Protein AF-A0A519L045-F1 (afdb_monomer)

Structure (mmCIF, N/CA/C/O backbone):
data_AF-A0A519L045-F1
#
_entry.id   AF-A0A519L045-F1
#
loop_
_atom_site.group_PDB
_atom_site.id
_atom_site.type_symbol
_atom_site.label_atom_id
_atom_site.label_alt_id
_atom_site.label_comp_id
_atom_site.label_asym_id
_atom_site.label_entity_id
_atom_site.label_seq_id
_atom_site.pdbx_PDB_ins_code
_atom_site.Cartn_x
_atom_site.Cartn_y
_atom_site.Cartn_z
_atom_site.occupancy
_atom_site.B_iso_or_equiv
_atom_site.auth_seq_id
_atom_site.auth_comp_id
_atom_site.auth_asym_id
_atom_site.auth_atom_id
_atom_site.pdbx_PDB_model_num
ATOM 1 N N . MET A 1 1 ? 65.819 24.916 -6.848 1.00 40.38 1 MET A N 1
ATOM 2 C CA . MET A 1 1 ? 65.047 25.958 -7.561 1.00 40.38 1 MET A CA 1
ATOM 3 C C . MET A 1 1 ? 64.342 25.272 -8.726 1.00 40.38 1 MET A C 1
ATOM 5 O O . MET A 1 1 ? 65.009 24.920 -9.686 1.00 40.38 1 MET A O 1
ATOM 9 N N . SER A 1 2 ? 63.050 24.952 -8.592 1.00 41.81 2 SER A N 1
ATOM 10 C CA . SER A 1 2 ? 62.297 24.192 -9.608 1.00 41.81 2 SER A CA 1
ATOM 11 C C . SER A 1 2 ? 61.650 25.123 -10.646 1.00 41.81 2 SER A C 1
ATOM 13 O O . SER A 1 2 ? 61.031 26.112 -10.249 1.00 41.81 2 SER A O 1
ATOM 15 N N . PRO A 1 3 ? 61.717 24.812 -11.955 1.00 51.72 3 PRO A N 1
ATOM 16 C CA . PRO A 1 3 ? 61.264 25.676 -13.051 1.00 51.72 3 PRO A CA 1
ATOM 17 C C . PRO A 1 3 ? 59.748 25.573 -13.321 1.00 51.72 3 PRO A C 1
ATOM 19 O O . PRO A 1 3 ? 59.306 25.579 -14.464 1.00 51.72 3 PRO A O 1
ATOM 22 N N . ALA A 1 4 ? 58.920 25.449 -12.280 1.00 53.47 4 ALA A N 1
ATOM 23 C CA . ALA A 1 4 ? 57.480 25.199 -12.439 1.00 53.47 4 ALA A CA 1
ATOM 24 C C . ALA A 1 4 ? 56.619 26.478 -12.525 1.00 53.47 4 ALA A C 1
ATOM 26 O O . ALA A 1 4 ? 55.415 26.396 -12.762 1.00 53.47 4 ALA A O 1
ATOM 27 N N . ALA A 1 5 ? 57.203 27.666 -12.335 1.00 56.44 5 ALA A N 1
ATOM 28 C CA . ALA A 1 5 ? 56.437 28.908 -12.193 1.00 56.44 5 ALA A CA 1
ATOM 29 C C . ALA A 1 5 ? 56.158 29.657 -13.514 1.00 56.44 5 ALA A C 1
ATOM 31 O O . ALA A 1 5 ? 55.265 30.498 -13.550 1.00 56.44 5 ALA A O 1
ATOM 32 N N . ALA A 1 6 ? 56.872 29.356 -14.606 1.00 55.59 6 ALA A N 1
ATOM 33 C CA . ALA A 1 6 ? 56.842 30.185 -15.819 1.00 55.59 6 ALA A CA 1
ATOM 34 C C . ALA A 1 6 ? 55.827 29.752 -16.900 1.00 55.59 6 ALA A C 1
ATOM 36 O O . ALA A 1 6 ? 55.566 30.522 -17.818 1.00 55.59 6 ALA A O 1
ATOM 37 N N . LEU A 1 7 ? 55.226 28.556 -16.815 1.00 56.84 7 LEU A N 1
ATOM 38 C CA . LEU A 1 7 ? 54.351 28.037 -17.886 1.00 56.84 7 LEU A CA 1
ATOM 39 C C . LEU A 1 7 ? 52.869 28.444 -17.782 1.00 56.84 7 LEU A C 1
ATOM 41 O O . LEU A 1 7 ? 52.116 28.272 -18.737 1.00 56.84 7 LEU A O 1
ATOM 45 N N . ARG A 1 8 ? 52.424 28.988 -16.644 1.00 55.41 8 ARG A N 1
ATOM 46 C CA . ARG A 1 8 ? 51.002 29.300 -16.404 1.00 55.41 8 ARG A CA 1
ATOM 47 C C . ARG A 1 8 ? 50.417 30.475 -17.216 1.00 55.41 8 ARG A C 1
ATOM 49 O O . ARG A 1 8 ? 49.262 30.347 -17.615 1.00 55.41 8 ARG A O 1
ATOM 56 N N . PRO A 1 9 ? 51.131 31.580 -17.516 1.00 57.59 9 PRO A N 1
ATOM 57 C CA . PRO A 1 9 ? 50.527 32.686 -18.265 1.00 57.59 9 PRO A CA 1
ATOM 58 C C . PRO A 1 9 ? 50.400 32.398 -19.771 1.00 57.59 9 PRO A C 1
ATOM 60 O O . PRO A 1 9 ? 49.469 32.884 -20.407 1.00 57.59 9 PRO A O 1
ATOM 63 N N . ALA A 1 10 ? 51.276 31.560 -20.340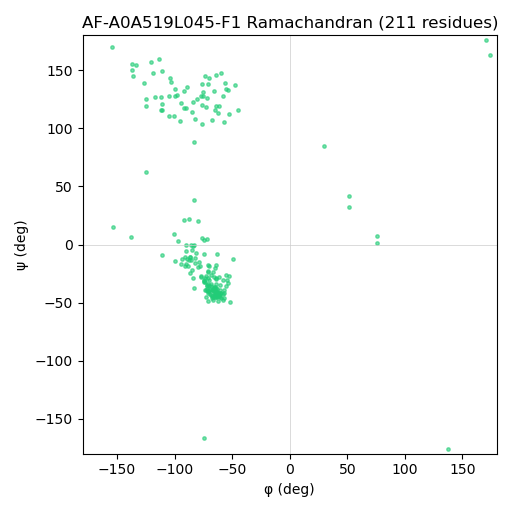 1.00 59.38 10 ALA A N 1
ATOM 64 C CA . ALA A 1 10 ? 51.259 31.242 -21.771 1.00 59.38 10 ALA A CA 1
ATOM 65 C C . ALA A 1 10 ? 50.058 30.366 -22.180 1.00 59.38 10 ALA A C 1
ATOM 67 O O . ALA A 1 10 ? 49.505 30.546 -23.261 1.00 59.38 10 ALA A O 1
ATOM 68 N N . VAL A 1 11 ? 49.616 29.459 -21.300 1.00 59.94 11 VAL A N 1
ATOM 69 C CA . VAL A 1 11 ? 48.459 28.576 -21.555 1.00 59.94 11 VAL A CA 1
ATOM 70 C C . VAL A 1 11 ? 47.128 29.332 -21.455 1.00 59.94 11 VAL A C 1
ATOM 72 O O . VAL A 1 11 ? 46.183 29.021 -22.173 1.00 59.94 11 VAL A O 1
ATOM 75 N N . LEU A 1 12 ? 47.045 30.358 -20.603 1.00 60.47 12 LEU A N 1
ATOM 76 C CA . LEU A 1 12 ? 45.841 31.189 -20.489 1.00 60.47 12 LEU A CA 1
ATOM 77 C C . LEU A 1 12 ? 45.684 32.156 -21.673 1.00 60.47 12 LEU A C 1
ATOM 79 O O . LEU A 1 12 ? 44.560 32.419 -22.090 1.00 60.47 12 LEU A O 1
ATOM 83 N N . ALA A 1 13 ? 46.792 32.638 -22.246 1.00 60.62 13 ALA A N 1
ATOM 84 C CA . ALA A 1 13 ? 46.768 33.514 -23.417 1.00 60.62 13 ALA A CA 1
ATOM 85 C C . ALA A 1 13 ? 46.406 32.777 -24.722 1.00 60.62 13 ALA A C 1
ATOM 87 O O . ALA A 1 13 ? 45.761 33.353 -25.592 1.00 60.62 13 ALA A O 1
ATOM 88 N N . SER A 1 14 ? 46.776 31.500 -24.873 1.00 60.38 14 SER A N 1
ATOM 89 C CA . SER A 1 14 ? 46.398 30.714 -26.057 1.00 60.38 14 SER A CA 1
ATOM 90 C C . SER A 1 14 ? 44.928 30.286 -26.040 1.00 60.38 14 SER A C 1
ATOM 92 O O . SER A 1 14 ? 44.302 30.205 -27.098 1.00 60.38 14 SER A O 1
ATOM 94 N N . LEU A 1 15 ? 44.344 30.078 -24.855 1.00 60.00 15 LEU A N 1
ATOM 95 C CA . LEU A 1 15 ? 42.934 29.708 -24.724 1.00 60.00 15 LEU A CA 1
ATOM 96 C C . LEU A 1 15 ? 41.990 30.855 -25.125 1.00 60.00 15 LEU A C 1
ATOM 98 O O . LEU A 1 15 ? 40.957 30.606 -25.736 1.00 60.00 15 LEU A O 1
ATOM 102 N N . SER A 1 16 ? 42.344 32.113 -24.845 1.00 59.75 16 SER A N 1
ATOM 103 C CA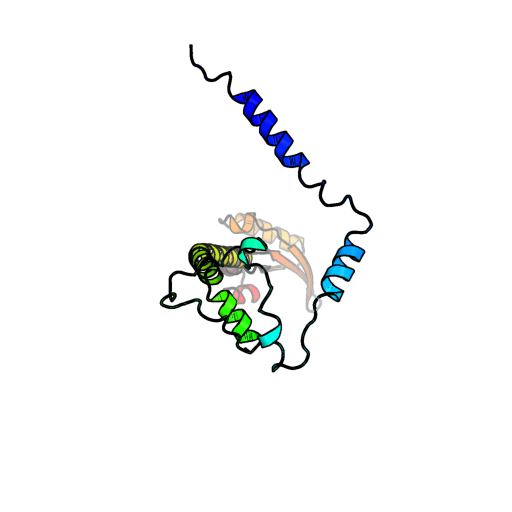 . SER A 1 16 ? 41.509 33.273 -25.188 1.00 59.75 16 SER A CA 1
ATOM 104 C C . SER A 1 16 ? 41.514 33.615 -26.684 1.00 59.75 16 SER A C 1
ATOM 106 O O . SER A 1 16 ? 40.493 34.081 -27.189 1.00 59.75 16 SER A O 1
ATOM 108 N N . LEU A 1 17 ? 42.589 33.315 -27.427 1.00 60.19 17 LEU A N 1
ATOM 109 C CA . LEU A 1 17 ? 42.589 33.464 -28.891 1.00 60.19 17 LEU A CA 1
ATOM 110 C C . LEU A 1 17 ? 41.706 32.422 -29.601 1.00 60.19 17 LEU A C 1
ATOM 112 O O . LEU A 1 17 ? 41.156 32.717 -30.660 1.00 60.19 17 LEU A O 1
ATOM 116 N N . ALA A 1 18 ? 41.521 31.229 -29.026 1.00 59.91 18 ALA A N 1
ATOM 117 C CA . ALA A 1 18 ? 40.709 30.176 -29.642 1.00 59.91 18 ALA A CA 1
ATOM 118 C C . ALA A 1 18 ? 39.193 30.463 -29.595 1.00 59.91 18 ALA A C 1
ATOM 120 O O . ALA A 1 18 ? 38.464 30.014 -30.477 1.00 59.91 18 ALA A O 1
ATOM 121 N N . LEU A 1 19 ? 38.708 31.240 -28.615 1.00 59.38 19 LEU A N 1
ATOM 122 C CA . LEU A 1 19 ? 37.281 31.584 -28.507 1.00 59.38 19 LEU A CA 1
ATOM 123 C C . LEU A 1 19 ? 36.848 32.762 -29.404 1.00 59.38 19 LEU A C 1
ATOM 125 O O . LEU A 1 19 ? 35.655 32.927 -29.644 1.00 59.38 19 LEU A O 1
ATOM 129 N N . GLY A 1 20 ? 37.782 33.562 -29.931 1.00 53.50 20 GLY A N 1
ATOM 130 C CA . GLY A 1 20 ? 37.475 34.712 -30.798 1.00 53.50 20 GLY A CA 1
ATOM 131 C C . GLY A 1 20 ? 37.223 34.368 -32.273 1.00 53.50 20 GLY A C 1
ATOM 132 O O . GLY A 1 20 ? 36.751 35.214 -33.027 1.00 53.50 20 GLY A O 1
ATOM 133 N N . ALA A 1 21 ? 37.518 33.138 -32.702 1.00 53.56 21 ALA A N 1
ATOM 134 C CA . ALA A 1 21 ? 37.466 32.754 -34.115 1.00 53.56 21 ALA A CA 1
ATOM 135 C C . ALA A 1 21 ? 36.076 32.293 -34.605 1.00 53.56 21 ALA A C 1
ATOM 137 O O . ALA A 1 21 ? 35.867 32.178 -35.810 1.00 53.56 21 ALA A O 1
ATOM 138 N N . CYS A 1 22 ? 35.105 32.065 -33.713 1.00 59.50 22 CYS A N 1
ATOM 139 C CA . CYS A 1 22 ? 33.783 31.541 -34.092 1.00 59.50 22 CYS A CA 1
ATOM 140 C C . CYS A 1 22 ? 32.775 32.600 -34.586 1.00 59.50 22 CYS A C 1
ATOM 142 O O . CYS A 1 22 ? 31.655 32.236 -34.922 1.00 59.50 22 CYS A O 1
ATOM 144 N N . GLY A 1 23 ? 33.133 33.891 -34.630 1.00 55.09 23 GLY A N 1
ATOM 145 C CA . GLY A 1 23 ? 32.204 34.974 -35.008 1.00 55.09 23 GLY A CA 1
ATOM 146 C C . GLY A 1 23 ? 32.481 35.652 -36.355 1.00 55.09 23 GLY A C 1
ATOM 147 O O . GLY A 1 23 ? 31.673 36.451 -36.815 1.00 55.09 23 GLY A O 1
ATOM 148 N N . MET A 1 24 ? 33.613 35.359 -37.001 1.00 55.91 24 MET A N 1
ATOM 149 C CA . MET A 1 24 ? 34.047 36.077 -38.210 1.00 55.91 24 MET A CA 1
ATOM 150 C C . MET A 1 24 ? 33.440 35.562 -39.527 1.00 55.91 24 MET A C 1
ATOM 152 O O . MET A 1 24 ? 33.707 36.127 -40.584 1.00 55.91 24 MET A O 1
ATOM 156 N N . VAL A 1 25 ? 32.611 34.518 -39.478 1.00 58.06 25 VAL A N 1
ATOM 157 C CA . VAL A 1 25 ? 31.949 33.925 -40.656 1.00 58.06 25 VAL A CA 1
ATOM 158 C C . VAL A 1 25 ? 30.620 34.616 -41.015 1.00 58.06 25 VAL A C 1
ATOM 160 O O . VAL A 1 25 ? 30.105 34.433 -42.117 1.00 58.06 25 VAL A O 1
ATOM 163 N N . GLU A 1 26 ? 30.093 35.483 -40.147 1.00 58.69 26 GLU A N 1
ATOM 164 C CA . GLU A 1 26 ? 28.738 36.042 -40.280 1.00 58.69 26 GLU A CA 1
ATOM 165 C C . GLU A 1 26 ? 28.660 37.440 -40.936 1.00 58.69 26 GLU A C 1
ATOM 167 O O . GLU A 1 26 ? 27.574 38.001 -41.046 1.00 58.69 26 GLU A O 1
ATOM 172 N N . GLY A 1 27 ? 29.781 38.022 -41.381 1.00 66.38 27 GLY A N 1
ATOM 173 C CA . GLY A 1 27 ? 29.865 39.451 -41.732 1.00 66.38 27 GLY A CA 1
ATOM 174 C C . GLY A 1 27 ? 29.356 39.892 -43.116 1.00 66.38 27 GLY A C 1
ATOM 175 O O . GLY A 1 27 ? 29.314 41.094 -43.366 1.00 66.38 27 GLY A O 1
ATOM 176 N N . ASP A 1 28 ? 28.996 38.979 -44.026 1.00 77.25 28 ASP A N 1
ATOM 177 C CA . ASP A 1 28 ? 28.547 39.341 -45.384 1.00 77.25 28 ASP A CA 1
ATOM 178 C C . ASP A 1 28 ? 27.008 39.298 -45.503 1.00 77.25 28 ASP A C 1
ATOM 180 O O . ASP A 1 28 ? 26.432 38.201 -45.504 1.00 77.25 28 ASP A O 1
ATOM 184 N N . PRO A 1 29 ? 26.322 40.453 -45.651 1.00 78.38 29 PRO A N 1
ATOM 185 C CA . PRO A 1 29 ? 24.865 40.503 -45.788 1.00 78.38 29 PRO A CA 1
ATOM 186 C C . PRO A 1 29 ? 24.356 39.837 -47.077 1.00 78.38 29 PRO A C 1
ATOM 188 O O . PRO A 1 29 ? 23.202 39.421 -47.130 1.00 78.38 29 PRO A O 1
ATOM 191 N N . ASN A 1 30 ? 25.209 39.670 -48.093 1.00 80.69 30 ASN A N 1
ATOM 192 C CA . ASN A 1 30 ? 24.840 39.090 -49.385 1.00 80.69 30 ASN A CA 1
ATOM 193 C C . ASN A 1 30 ? 25.245 37.613 -49.522 1.00 80.69 30 ASN A C 1
ATOM 195 O O . ASN A 1 30 ? 25.127 37.044 -50.607 1.00 80.69 30 ASN A O 1
ATOM 199 N N . ARG A 1 31 ? 25.703 36.950 -48.448 1.00 82.06 31 ARG A N 1
ATOM 200 C CA . ARG A 1 31 ? 26.161 35.545 -48.503 1.00 82.06 31 ARG A CA 1
ATOM 201 C C . ARG A 1 31 ? 25.099 34.582 -49.025 1.00 82.06 31 ARG A C 1
ATOM 203 O O . ARG A 1 31 ? 25.418 33.673 -49.781 1.00 82.06 31 ARG A O 1
ATOM 210 N N . PHE A 1 32 ? 23.840 34.789 -48.637 1.00 82.31 32 PHE A N 1
ATOM 211 C CA . PHE A 1 32 ? 22.740 33.917 -49.042 1.00 82.31 32 PHE A CA 1
ATOM 212 C C . PHE A 1 32 ? 22.393 34.114 -50.513 1.00 82.31 32 PHE A C 1
ATOM 214 O O . PHE A 1 32 ? 22.108 33.139 -51.199 1.00 82.31 32 PHE A O 1
ATOM 221 N N . GLN A 1 33 ? 22.494 35.348 -51.013 1.00 81.94 33 GLN A N 1
ATOM 222 C CA . GLN A 1 33 ? 22.330 35.630 -52.433 1.00 81.94 33 GLN A CA 1
ATOM 223 C C . GLN A 1 33 ? 23.476 35.029 -53.251 1.00 81.94 33 GLN A C 1
ATOM 225 O O . GLN A 1 33 ? 23.212 34.331 -54.221 1.00 81.94 33 GLN A O 1
ATOM 230 N N . LYS A 1 34 ? 24.731 35.202 -52.816 1.00 83.19 34 LYS A N 1
ATOM 231 C CA . LYS A 1 34 ? 25.902 34.597 -53.473 1.00 83.19 34 LYS A CA 1
ATOM 232 C C . LYS A 1 34 ? 25.831 33.072 -53.485 1.00 83.19 34 LYS A C 1
ATOM 234 O O . LYS A 1 34 ? 26.140 32.452 -54.495 1.00 83.19 34 LYS A O 1
ATOM 239 N N . PHE A 1 35 ? 25.401 32.463 -52.379 1.00 84.94 35 PHE A N 1
ATOM 240 C CA . PHE A 1 35 ? 25.173 31.021 -52.317 1.00 84.94 35 PHE A CA 1
ATOM 241 C C . PHE A 1 35 ? 24.020 30.599 -53.235 1.00 84.94 35 PHE A C 1
ATOM 243 O O . PHE A 1 35 ? 24.137 29.604 -53.941 1.00 84.94 35 PHE A O 1
ATOM 250 N N . GLY A 1 36 ? 22.936 31.378 -53.285 1.00 84.88 36 GLY A N 1
ATOM 251 C CA . GLY A 1 36 ? 21.826 31.162 -54.211 1.00 84.88 36 GLY A CA 1
ATOM 252 C C . GLY A 1 36 ? 22.258 31.222 -55.679 1.00 84.88 36 GLY A C 1
ATOM 253 O O . GLY A 1 36 ? 21.926 30.321 -56.438 1.00 84.88 36 GLY A O 1
ATOM 254 N N . GLU A 1 37 ? 23.055 32.219 -56.068 1.00 85.88 37 GLU A N 1
ATOM 255 C CA . GLU A 1 37 ? 23.646 32.345 -57.410 1.00 85.88 37 GLU A CA 1
ATOM 256 C C . GLU A 1 37 ? 24.611 31.188 -57.720 1.00 85.88 37 GLU A C 1
ATOM 258 O O . GLU A 1 37 ? 24.621 30.647 -58.828 1.00 85.88 37 GLU A O 1
ATOM 263 N N . GLN A 1 38 ? 25.386 30.744 -56.728 1.00 82.75 38 GLN A N 1
ATOM 264 C CA . GLN A 1 38 ? 26.283 29.600 -56.871 1.00 82.75 38 GLN A CA 1
ATOM 265 C C . GLN A 1 38 ? 25.527 28.277 -57.056 1.00 82.75 38 GLN A C 1
ATOM 267 O O . GLN A 1 38 ? 25.937 27.455 -57.865 1.00 82.75 38 GLN A O 1
ATOM 272 N N . VAL A 1 39 ? 24.415 28.066 -56.350 1.00 82.25 39 VAL A N 1
ATOM 273 C CA . VAL A 1 39 ? 23.577 26.871 -56.535 1.00 82.25 39 VAL A CA 1
ATOM 274 C C . VAL A 1 39 ? 22.792 26.949 -57.843 1.00 82.25 39 VAL A C 1
ATOM 276 O O . VAL A 1 39 ? 22.690 25.950 -58.546 1.00 82.25 39 VAL A O 1
ATOM 279 N N . ALA A 1 40 ? 22.279 28.125 -58.207 1.00 82.19 40 ALA A N 1
ATOM 280 C CA . ALA A 1 40 ? 21.528 28.326 -59.445 1.00 82.19 40 ALA A CA 1
ATOM 281 C C . ALA A 1 40 ? 22.387 28.161 -60.709 1.00 82.19 40 ALA A C 1
ATOM 283 O O . ALA A 1 40 ? 21.849 27.869 -61.772 1.00 82.19 40 ALA A O 1
ATOM 284 N N . SER A 1 41 ? 23.707 28.336 -60.601 1.00 80.06 41 SER A N 1
ATOM 285 C CA . SER A 1 41 ? 24.652 28.107 -61.703 1.00 80.06 41 SER A CA 1
ATOM 286 C C . SER A 1 41 ? 25.100 26.648 -61.850 1.00 80.06 41 SER A C 1
ATOM 288 O O . SER A 1 41 ? 25.817 26.329 -62.799 1.00 80.06 41 SER A O 1
ATOM 290 N N . LEU A 1 42 ? 24.686 25.748 -60.948 1.00 73.50 42 LEU A N 1
ATOM 291 C CA . LEU A 1 42 ? 24.912 24.314 -61.112 1.00 73.50 42 LEU A CA 1
ATOM 292 C C . LEU A 1 42 ? 23.929 23.764 -62.149 1.00 73.50 42 LEU A C 1
ATOM 294 O O . LEU A 1 42 ? 22.760 23.528 -61.846 1.00 73.50 42 LEU A O 1
ATOM 298 N N . ASP A 1 43 ? 24.416 23.511 -63.362 1.00 67.81 43 ASP A N 1
ATOM 299 C CA . ASP A 1 43 ? 23.657 22.770 -64.367 1.00 67.81 43 ASP A CA 1
ATOM 300 C C . ASP A 1 43 ? 23.490 21.311 -63.918 1.00 67.81 43 ASP A C 1
ATOM 302 O O . ASP A 1 43 ? 24.435 20.516 -63.937 1.00 67.81 43 ASP A O 1
ATOM 306 N N . ILE A 1 44 ? 22.272 20.953 -63.501 1.00 68.19 44 ILE A N 1
ATOM 307 C CA . ILE A 1 44 ? 21.888 19.570 -63.209 1.00 68.19 44 ILE A CA 1
ATOM 308 C C . ILE A 1 44 ? 21.214 19.007 -64.465 1.00 68.19 44 ILE A C 1
ATOM 310 O O . ILE A 1 44 ? 20.073 19.377 -64.757 1.00 68.19 44 ILE A O 1
ATOM 314 N N . PRO A 1 45 ? 21.875 18.115 -65.224 1.00 61.84 45 PRO A N 1
ATOM 315 C CA . PRO A 1 45 ? 21.265 17.535 -66.409 1.00 61.84 45 PRO A CA 1
ATOM 316 C C . PRO A 1 45 ? 20.047 16.697 -66.005 1.00 61.84 45 PRO A C 1
ATOM 318 O O . PRO A 1 45 ? 20.159 15.716 -65.273 1.00 61.84 45 PRO A O 1
ATOM 321 N N . MET A 1 46 ? 18.872 17.081 -66.509 1.00 61.81 46 MET A N 1
ATOM 322 C CA . MET A 1 46 ? 17.598 16.384 -66.265 1.00 61.81 46 MET A CA 1
ATOM 323 C C . MET A 1 46 ? 17.484 15.070 -67.058 1.00 61.81 46 MET A C 1
ATOM 325 O O . MET A 1 46 ? 16.562 14.290 -66.829 1.00 61.81 46 MET A O 1
ATOM 329 N N . ASN A 1 47 ? 18.430 14.809 -67.968 1.00 62.53 47 ASN A N 1
ATOM 330 C CA . ASN A 1 47 ? 18.535 13.566 -68.722 1.00 62.53 47 ASN A CA 1
ATOM 331 C C . ASN A 1 47 ? 19.788 12.772 -68.309 1.00 62.53 47 ASN A C 1
ATOM 333 O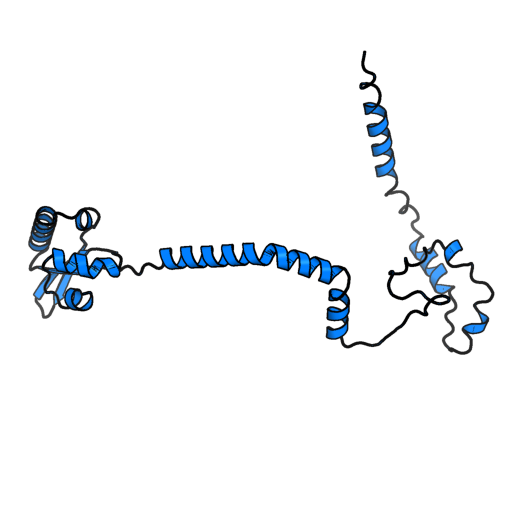 O . ASN A 1 47 ? 20.907 13.287 -68.403 1.00 62.53 47 ASN A O 1
ATOM 337 N N . PRO A 1 48 ? 19.645 11.485 -67.937 1.00 59.22 48 PRO A N 1
ATOM 338 C CA . PRO A 1 48 ? 20.755 10.666 -67.442 1.00 59.22 48 PRO A CA 1
ATOM 339 C C . PRO A 1 48 ? 21.862 10.421 -68.485 1.00 59.22 48 PRO A C 1
ATOM 341 O O . PRO A 1 48 ? 22.982 10.080 -68.115 1.00 59.22 48 PRO A O 1
ATOM 344 N N . GLY A 1 49 ? 21.584 10.626 -69.779 1.00 58.62 49 GLY A N 1
ATOM 345 C CA . GLY A 1 49 ? 22.562 10.483 -70.865 1.00 58.62 49 GLY A CA 1
ATOM 346 C C . GLY A 1 49 ? 23.535 11.658 -71.033 1.00 58.62 49 GLY A C 1
ATOM 347 O O . GLY A 1 49 ? 24.556 11.502 -71.697 1.00 58.62 49 GLY A O 1
ATOM 348 N N . GLU A 1 50 ? 23.261 12.819 -70.429 1.00 56.19 50 GLU A N 1
ATOM 349 C CA . GLU A 1 50 ? 24.097 14.027 -70.568 1.00 56.19 50 GLU A CA 1
ATOM 350 C C . GLU A 1 50 ? 25.043 14.246 -69.377 1.00 56.19 50 GLU A C 1
ATOM 352 O O . GLU A 1 50 ? 26.031 14.976 -69.488 1.00 56.19 50 GLU A O 1
ATOM 357 N N . ALA A 1 51 ? 24.814 13.536 -68.265 1.00 54.6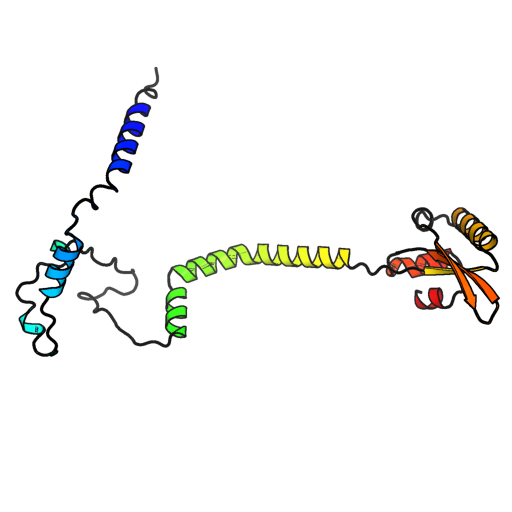9 51 ALA A N 1
ATOM 358 C CA . ALA A 1 51 ? 25.632 13.607 -67.055 1.00 54.69 51 ALA A CA 1
ATOM 359 C C . ALA A 1 51 ? 27.113 13.269 -67.300 1.00 54.69 51 ALA A C 1
ATOM 361 O O . ALA A 1 51 ? 27.987 13.839 -66.654 1.00 54.69 51 ALA A O 1
ATOM 362 N N . GLY A 1 52 ? 27.416 12.402 -68.272 1.00 52.75 52 GLY A N 1
ATOM 363 C CA . GLY A 1 52 ? 28.791 12.018 -68.605 1.00 52.75 52 GLY A CA 1
ATOM 364 C C . GLY A 1 52 ? 29.626 13.118 -69.272 1.00 52.75 52 GLY A C 1
ATOM 365 O O . GLY A 1 52 ? 30.851 13.033 -69.260 1.00 52.75 52 GLY A O 1
ATOM 366 N N . ARG A 1 53 ? 29.004 14.164 -69.837 1.00 51.41 53 ARG A N 1
ATOM 367 C CA . ARG A 1 53 ? 29.717 15.216 -70.586 1.00 51.41 53 ARG A CA 1
ATOM 368 C C . ARG A 1 53 ? 30.156 16.398 -69.707 1.00 51.41 53 ARG A C 1
ATOM 370 O O . ARG A 1 53 ? 31.061 17.130 -70.094 1.00 51.41 53 ARG A O 1
ATOM 377 N N . VAL A 1 54 ? 29.565 16.553 -68.518 1.00 52.75 54 VAL A N 1
ATOM 378 C CA . VAL A 1 54 ? 29.834 17.665 -67.578 1.00 52.75 54 VAL A CA 1
ATOM 379 C C . VAL A 1 54 ? 31.000 17.356 -66.615 1.00 52.75 54 VAL A C 1
ATOM 381 O O . VAL A 1 54 ? 31.646 18.267 -66.103 1.00 52.75 54 VAL A O 1
ATOM 384 N N . ILE A 1 55 ? 31.375 16.082 -66.438 1.00 53.56 55 ILE A N 1
ATOM 385 C CA . ILE A 1 55 ? 32.454 15.631 -65.521 1.00 53.56 55 ILE A CA 1
ATOM 386 C C . ILE A 1 55 ? 33.870 15.821 -66.119 1.00 53.56 55 ILE A C 1
ATOM 388 O O . ILE A 1 55 ? 34.832 15.185 -65.705 1.00 53.56 55 ILE A O 1
ATOM 392 N N . GLY A 1 56 ? 34.028 16.686 -67.123 1.00 49.47 56 GLY A N 1
ATOM 393 C CA . GLY A 1 56 ? 35.336 17.005 -67.709 1.00 49.47 56 GLY A CA 1
ATOM 394 C C . GLY A 1 56 ? 36.101 18.116 -66.980 1.00 49.47 56 GLY A C 1
ATOM 395 O O . GLY A 1 56 ? 37.287 18.295 -67.239 1.00 49.47 56 GLY A O 1
ATOM 396 N N . GLY A 1 57 ? 35.441 18.873 -66.092 1.00 49.81 57 GLY A N 1
ATOM 397 C CA . GLY A 1 57 ? 36.001 20.110 -65.528 1.00 49.81 57 GLY A CA 1
ATOM 398 C C . GLY A 1 57 ? 35.793 20.337 -64.030 1.00 49.81 57 GLY A C 1
ATOM 399 O O . GLY A 1 57 ? 36.126 21.416 -63.546 1.00 49.81 57 GLY A O 1
ATOM 400 N N . MET A 1 58 ? 35.250 19.373 -63.279 1.00 56.91 58 MET A N 1
ATOM 401 C CA . MET A 1 58 ? 35.122 19.536 -61.827 1.00 56.91 58 MET A CA 1
ATOM 402 C C . MET A 1 58 ? 36.490 19.357 -61.146 1.00 56.91 58 MET A C 1
ATOM 404 O O . MET A 1 58 ? 37.179 18.375 -61.436 1.00 56.91 58 MET A O 1
ATOM 408 N N . PRO A 1 59 ? 36.903 20.275 -60.249 1.00 59.03 59 PRO A N 1
ATOM 409 C CA . PRO A 1 59 ? 38.104 20.076 -59.449 1.00 59.03 59 PRO A CA 1
ATOM 410 C C . PRO A 1 59 ? 37.958 18.811 -58.596 1.00 59.03 59 PRO A C 1
ATOM 412 O O . PRO A 1 59 ? 36.854 18.464 -58.171 1.00 59.03 59 PRO A O 1
ATOM 415 N N . ASP A 1 60 ? 39.077 18.123 -58.357 1.00 61.50 60 ASP A N 1
ATOM 416 C CA . ASP A 1 60 ? 39.131 16.935 -57.499 1.00 61.50 60 ASP A CA 1
ATOM 417 C C . ASP A 1 60 ? 38.388 17.201 -56.176 1.00 61.50 60 ASP A C 1
ATOM 419 O O . ASP A 1 60 ? 38.535 18.265 -55.572 1.00 61.50 60 ASP A O 1
ATOM 423 N N . ALA A 1 61 ? 37.590 16.241 -55.707 1.00 60.28 61 ALA A N 1
ATOM 424 C CA . ALA A 1 61 ? 36.808 16.360 -54.477 1.00 60.28 61 ALA A CA 1
ATOM 425 C C . ALA A 1 61 ? 37.686 16.739 -53.266 1.00 60.28 61 ALA A C 1
ATOM 427 O O . ALA A 1 61 ? 37.241 17.465 -52.375 1.00 60.28 61 ALA A O 1
ATOM 428 N N . ALA A 1 62 ? 38.956 16.317 -53.271 1.00 62.72 62 ALA A N 1
ATOM 429 C CA . ALA A 1 62 ? 39.947 16.730 -52.280 1.00 62.72 62 ALA A CA 1
ATOM 430 C C . ALA A 1 62 ? 40.293 18.232 -52.362 1.00 62.72 62 ALA A C 1
ATOM 432 O O . ALA A 1 62 ? 40.442 18.884 -51.329 1.00 62.72 62 ALA A O 1
ATOM 433 N N . ALA A 1 63 ? 40.366 18.802 -53.570 1.00 62.53 63 ALA A N 1
ATOM 434 C CA . ALA A 1 63 ? 40.556 20.238 -53.786 1.00 62.53 63 ALA A CA 1
ATOM 435 C C . ALA A 1 63 ? 39.324 21.056 -53.354 1.00 62.53 63 ALA A C 1
ATOM 437 O O . ALA A 1 63 ? 39.467 22.201 -52.933 1.00 62.53 63 ALA A O 1
ATOM 438 N N . GLY A 1 64 ? 38.133 20.448 -53.370 1.00 65.12 64 GLY A N 1
ATOM 439 C CA . GLY A 1 64 ? 36.907 20.993 -52.773 1.00 65.12 64 GLY A CA 1
ATOM 440 C C . GLY A 1 64 ? 36.834 20.895 -51.241 1.00 65.12 64 GLY A C 1
ATOM 441 O O . GLY A 1 64 ? 35.797 21.209 -50.662 1.00 65.12 64 GLY A O 1
ATOM 442 N N . GLY A 1 65 ? 37.897 20.438 -50.566 1.00 60.78 65 GLY A N 1
ATOM 443 C CA . GLY A 1 65 ? 37.954 20.321 -49.105 1.00 60.78 65 GLY A CA 1
ATOM 444 C C . GLY A 1 65 ? 37.173 19.136 -48.524 1.00 60.78 65 GLY A C 1
ATOM 445 O O . GLY A 1 65 ? 37.065 19.013 -47.300 1.00 60.78 65 GLY A O 1
ATOM 446 N N . LEU A 1 66 ? 36.645 18.244 -49.368 1.00 65.06 66 LEU A N 1
ATOM 447 C CA . LEU A 1 66 ? 35.942 17.048 -48.915 1.00 65.06 66 LEU A CA 1
ATOM 448 C C . LEU A 1 66 ? 36.964 16.017 -48.429 1.00 65.06 66 LEU A C 1
ATOM 450 O O . LEU A 1 66 ? 37.838 15.567 -49.172 1.00 65.06 66 LEU A O 1
ATOM 454 N N . ARG A 1 67 ? 36.862 15.629 -47.155 1.00 63.59 67 ARG A N 1
ATOM 455 C CA . ARG A 1 67 ? 37.686 14.551 -46.597 1.00 63.59 67 ARG A CA 1
ATOM 456 C C . ARG A 1 67 ? 37.154 13.207 -47.077 1.00 63.59 67 ARG A C 1
ATOM 458 O O . ARG A 1 67 ? 35.946 12.979 -47.069 1.00 63.59 67 ARG A O 1
ATOM 465 N N . ALA A 1 68 ? 38.063 12.308 -47.449 1.00 59.31 68 ALA A N 1
ATOM 466 C CA . ALA A 1 68 ? 37.708 10.927 -47.744 1.00 59.31 68 ALA A CA 1
ATOM 467 C C . ALA A 1 68 ? 36.979 10.308 -46.540 1.00 59.31 68 ALA A C 1
ATOM 469 O O . ALA A 1 68 ? 37.421 10.459 -45.397 1.00 59.31 68 ALA A O 1
ATOM 470 N N . ALA A 1 69 ? 35.863 9.622 -46.796 1.00 56.41 69 ALA A N 1
ATOM 471 C CA . ALA A 1 69 ? 35.192 8.833 -45.774 1.00 56.41 69 ALA A CA 1
ATOM 472 C C . ALA A 1 69 ? 36.185 7.798 -45.226 1.00 56.41 69 ALA A C 1
ATOM 474 O O . ALA A 1 69 ? 36.825 7.086 -46.000 1.00 56.41 69 ALA A O 1
ATOM 475 N N . ILE A 1 70 ? 36.345 7.745 -43.902 1.00 55.53 70 ILE A N 1
ATOM 476 C CA . ILE A 1 70 ? 37.213 6.763 -43.245 1.00 55.53 70 ILE A CA 1
ATOM 477 C C . ILE A 1 70 ? 36.596 5.380 -43.506 1.00 55.53 70 ILE A C 1
ATOM 479 O O . ILE A 1 70 ? 35.474 5.144 -43.049 1.00 55.53 70 ILE A O 1
ATOM 483 N N . PRO A 1 71 ? 37.265 4.471 -44.239 1.00 51.59 71 PRO A N 1
ATOM 484 C CA . PRO A 1 71 ? 36.715 3.147 -44.488 1.00 51.59 71 PRO A CA 1
ATOM 485 C C . PRO A 1 71 ? 36.624 2.374 -43.168 1.00 51.59 71 PRO A C 1
ATOM 487 O O . PRO A 1 71 ? 37.570 2.340 -42.379 1.00 51.59 71 PRO A O 1
ATOM 490 N N . THR A 1 72 ? 35.474 1.751 -42.910 1.00 52.38 72 THR A N 1
ATOM 491 C CA . THR A 1 72 ? 35.336 0.793 -41.810 1.00 52.38 72 THR A CA 1
ATOM 492 C C . THR A 1 72 ? 36.127 -0.480 -42.149 1.00 52.38 72 THR A C 1
ATOM 494 O O . THR A 1 72 ? 36.153 -0.892 -43.310 1.00 52.38 72 THR A O 1
ATOM 497 N N . PRO A 1 73 ? 36.778 -1.154 -41.179 1.00 48.03 73 PRO A N 1
ATOM 498 C CA . PRO A 1 73 ? 37.835 -2.128 -41.481 1.00 48.03 73 PRO A CA 1
ATOM 499 C C . PRO A 1 73 ? 37.365 -3.454 -42.093 1.00 48.03 73 PRO A C 1
ATOM 501 O O . PRO A 1 73 ? 38.173 -4.369 -42.215 1.00 48.03 73 PRO A O 1
ATOM 504 N N . ARG A 1 74 ? 36.075 -3.634 -42.407 1.00 48.44 74 ARG A N 1
ATOM 505 C CA . ARG A 1 74 ? 35.554 -4.977 -42.691 1.00 48.44 74 ARG A CA 1
ATOM 506 C C . ARG A 1 74 ? 35.518 -5.367 -44.169 1.00 48.44 74 ARG A C 1
ATOM 508 O O . ARG A 1 74 ? 35.433 -6.562 -44.409 1.00 48.44 74 ARG A O 1
ATOM 515 N N . GLN A 1 75 ? 35.619 -4.459 -45.147 1.00 49.66 75 GLN A N 1
ATOM 516 C CA . GLN A 1 75 ? 35.365 -4.864 -46.545 1.00 49.66 75 GLN A CA 1
ATOM 517 C C . GLN A 1 75 ? 36.049 -4.064 -47.669 1.00 49.66 75 GLN A C 1
ATOM 519 O O . GLN A 1 75 ? 35.684 -4.258 -48.821 1.00 49.66 75 GLN A O 1
ATOM 524 N N . SER A 1 76 ? 37.065 -3.230 -47.418 1.00 49.38 76 SER A N 1
ATOM 525 C CA . SER A 1 76 ? 37.730 -2.529 -48.532 1.00 49.38 76 SER A CA 1
ATOM 526 C C . SER A 1 76 ? 38.796 -3.406 -49.207 1.00 49.38 76 SER A C 1
ATOM 528 O O . SER A 1 76 ? 39.974 -3.362 -48.851 1.00 49.38 76 SER A O 1
ATOM 530 N N . THR A 1 77 ? 38.391 -4.194 -50.201 1.00 42.28 77 THR A N 1
ATOM 531 C CA . THR A 1 77 ? 39.311 -4.865 -51.141 1.00 42.28 77 THR A CA 1
ATOM 532 C C . THR A 1 77 ? 38.935 -4.504 -52.578 1.00 42.28 77 THR A C 1
ATOM 534 O O . THR A 1 77 ? 38.540 -5.354 -53.365 1.00 42.28 77 THR A O 1
ATOM 537 N N . GLY A 1 78 ? 39.015 -3.216 -52.930 1.00 49.34 78 GLY A N 1
ATOM 538 C CA . GLY A 1 78 ? 38.762 -2.767 -54.301 1.00 49.34 78 GLY A CA 1
ATOM 539 C C . GLY A 1 78 ? 38.749 -1.245 -54.495 1.00 49.34 78 GLY A C 1
ATOM 540 O O . GLY A 1 78 ? 38.652 -0.500 -53.516 1.00 49.34 78 GLY A O 1
ATOM 541 N N . PRO A 1 79 ? 38.880 -0.763 -55.749 1.00 50.56 79 PRO A N 1
ATOM 542 C CA . PRO A 1 79 ? 38.838 0.659 -56.079 1.00 50.56 79 PRO A CA 1
ATOM 543 C C . PRO A 1 79 ? 37.464 1.233 -55.716 1.00 50.56 79 PRO A C 1
ATOM 545 O O . PRO A 1 79 ? 36.474 0.842 -56.319 1.00 50.56 79 PRO A O 1
ATOM 548 N N . ARG A 1 80 ? 37.442 2.135 -54.719 1.00 53.12 80 ARG A N 1
ATOM 549 C CA . ARG A 1 80 ? 36.288 2.913 -54.217 1.00 53.12 80 ARG A CA 1
ATOM 550 C C . ARG A 1 80 ? 34.953 2.179 -54.385 1.00 53.12 80 ARG A C 1
ATOM 552 O O . ARG A 1 80 ? 34.246 2.423 -55.360 1.00 53.12 80 ARG A O 1
ATOM 559 N N . ASP A 1 81 ? 34.617 1.319 -53.422 1.00 55.12 81 ASP A N 1
ATOM 560 C CA . ASP A 1 81 ? 33.292 0.698 -53.346 1.00 55.12 81 ASP A CA 1
ATOM 561 C C . ASP A 1 81 ? 32.214 1.763 -53.578 1.00 55.12 81 ASP A C 1
ATOM 563 O O . ASP A 1 81 ? 32.109 2.741 -52.831 1.00 55.12 81 ASP A O 1
ATOM 567 N N . ALA A 1 82 ? 31.470 1.609 -54.674 1.00 58.66 82 ALA A N 1
ATOM 568 C CA . ALA A 1 82 ? 30.419 2.538 -55.047 1.00 58.66 82 ALA A CA 1
ATOM 569 C C . ALA A 1 82 ? 29.416 2.649 -53.894 1.00 58.66 82 ALA A C 1
ATOM 571 O O . ALA A 1 82 ? 29.064 1.642 -53.273 1.00 58.66 82 ALA A O 1
ATOM 572 N N . LEU A 1 83 ? 28.955 3.871 -53.613 1.00 66.25 83 LEU A N 1
ATOM 573 C CA . LEU A 1 83 ? 27.910 4.115 -52.624 1.00 66.25 83 LEU A CA 1
ATOM 574 C C . LEU A 1 83 ? 26.707 3.220 -52.947 1.00 66.25 83 LEU A C 1
ATOM 576 O O . LEU A 1 83 ? 26.052 3.394 -53.976 1.00 66.25 83 LEU A O 1
ATOM 580 N N . LYS A 1 84 ? 26.434 2.243 -52.078 1.00 66.69 84 LYS A N 1
ATOM 581 C CA . LYS A 1 84 ? 25.306 1.327 -52.242 1.00 66.69 84 LYS A CA 1
ATOM 582 C C . LYS A 1 84 ? 24.056 2.007 -51.707 1.00 66.69 84 LYS A C 1
ATOM 584 O O . LYS A 1 84 ? 23.909 2.174 -50.500 1.00 66.69 84 LYS A O 1
ATOM 589 N N . VAL A 1 85 ? 23.177 2.410 -52.615 1.00 79.44 85 VAL A N 1
ATOM 590 C CA . VAL A 1 85 ? 21.851 2.928 -52.276 1.00 79.44 85 VAL A CA 1
ATOM 591 C C . VAL A 1 85 ? 20.866 1.768 -52.345 1.00 79.44 85 VAL A C 1
ATOM 593 O O . VAL A 1 85 ? 20.740 1.122 -53.384 1.00 79.44 85 VAL A O 1
ATOM 596 N N . GLN A 1 86 ? 20.182 1.499 -51.237 1.00 79.56 86 GLN A N 1
ATOM 597 C CA . GLN A 1 86 ? 19.116 0.507 -51.155 1.00 79.56 86 GLN A CA 1
ATOM 598 C C . GLN A 1 86 ? 17.866 1.172 -50.580 1.00 79.56 86 GLN A C 1
ATOM 600 O O . GLN A 1 86 ? 17.955 1.969 -49.648 1.00 79.56 86 GLN A O 1
ATOM 605 N N . VAL A 1 87 ? 16.705 0.846 -51.147 1.00 87.12 87 VAL A N 1
ATOM 606 C CA . VAL A 1 87 ? 15.411 1.201 -50.559 1.00 87.12 87 VAL A CA 1
ATOM 607 C C . VAL A 1 87 ? 15.079 0.136 -49.521 1.00 87.12 87 VAL A C 1
ATOM 609 O O . VAL A 1 87 ? 15.051 -1.049 -49.850 1.00 87.12 87 VAL A O 1
ATOM 612 N N . MET A 1 88 ? 14.875 0.563 -48.280 1.00 85.69 88 MET A N 1
ATOM 613 C CA . MET A 1 88 ? 14.566 -0.298 -47.139 1.00 85.69 88 MET A CA 1
ATOM 614 C C . MET A 1 88 ? 13.216 0.095 -46.545 1.00 85.69 88 MET A C 1
ATOM 616 O O . MET A 1 88 ? 12.773 1.236 -46.718 1.00 85.69 88 MET A O 1
ATOM 620 N N . ASP A 1 89 ? 12.581 -0.837 -45.837 1.00 92.06 89 ASP A N 1
ATOM 621 C CA . ASP A 1 89 ? 11.442 -0.508 -44.986 1.00 92.06 89 ASP A CA 1
ATOM 622 C C . ASP A 1 89 ? 11.894 0.428 -43.842 1.00 92.06 89 ASP A C 1
ATOM 624 O O . ASP A 1 89 ? 13.032 0.309 -43.368 1.00 92.06 89 ASP A O 1
ATOM 628 N N . PRO A 1 90 ? 11.052 1.378 -43.387 1.00 87.88 90 PRO A N 1
ATOM 629 C CA . PRO A 1 90 ? 11.408 2.276 -42.292 1.00 87.88 90 PRO A CA 1
ATOM 630 C C . PRO A 1 90 ? 11.883 1.566 -41.018 1.00 87.88 90 PRO A C 1
ATOM 632 O O . PRO A 1 90 ? 12.750 2.108 -40.329 1.00 87.88 90 PRO A O 1
ATOM 635 N N . HIS A 1 91 ? 11.352 0.377 -40.706 1.00 83.12 91 HIS A N 1
ATOM 636 C CA . HIS A 1 91 ? 11.799 -0.395 -39.545 1.00 83.12 91 HIS A CA 1
ATOM 637 C C . HIS A 1 91 ? 13.183 -1.006 -39.760 1.00 83.12 91 HIS A C 1
ATOM 639 O O . HIS A 1 91 ? 14.057 -0.822 -38.914 1.00 83.12 91 HIS A O 1
ATOM 645 N N . ASP A 1 92 ? 13.429 -1.603 -40.925 1.00 83.06 92 ASP A N 1
ATOM 646 C CA . ASP A 1 92 ? 14.734 -2.182 -41.261 1.00 83.06 92 ASP A CA 1
ATOM 647 C C . ASP A 1 92 ? 15.847 -1.122 -41.250 1.00 83.06 92 ASP A C 1
ATOM 649 O O . ASP A 1 92 ? 16.984 -1.396 -40.863 1.00 83.06 92 ASP A O 1
ATOM 653 N N . LEU A 1 93 ? 15.532 0.116 -41.657 1.00 83.12 93 LEU A N 1
ATOM 654 C CA . LEU A 1 93 ? 16.473 1.238 -41.596 1.00 83.12 93 LEU A CA 1
ATOM 655 C C . LEU A 1 93 ? 16.841 1.598 -40.151 1.00 83.12 93 LEU A C 1
ATOM 657 O O . LEU A 1 93 ? 17.989 1.957 -39.868 1.00 83.12 93 LEU A O 1
ATOM 661 N N . TRP A 1 94 ? 15.864 1.547 -39.246 1.00 81.12 94 TRP A N 1
ATOM 662 C CA . TRP A 1 94 ? 16.089 1.828 -37.835 1.00 81.12 94 TRP A CA 1
ATOM 663 C C . TRP A 1 94 ? 16.930 0.729 -37.185 1.00 81.12 94 TRP A C 1
ATOM 665 O O . TRP A 1 94 ? 17.899 1.035 -36.493 1.00 81.12 94 TRP A O 1
ATOM 675 N N . ASP A 1 95 ? 16.640 -0.530 -37.493 1.00 82.00 95 ASP A N 1
ATOM 676 C CA . ASP A 1 95 ? 17.377 -1.674 -36.958 1.00 82.00 95 ASP A CA 1
ATOM 677 C C . ASP A 1 95 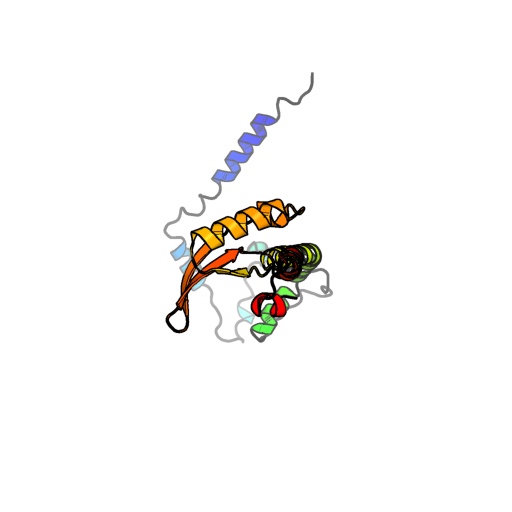? 18.817 -1.715 -37.486 1.00 82.00 95 ASP A C 1
ATOM 679 O O . ASP A 1 95 ? 19.759 -1.799 -36.701 1.00 82.00 95 ASP A O 1
ATOM 683 N N . ALA A 1 96 ? 19.034 -1.493 -38.787 1.00 78.69 96 ALA A N 1
ATOM 684 C CA . ALA A 1 96 ? 20.377 -1.434 -39.372 1.00 78.69 96 ALA A CA 1
ATOM 685 C C . ALA A 1 96 ? 21.245 -0.296 -38.795 1.00 78.69 96 ALA A C 1
ATOM 687 O O . ALA A 1 96 ? 22.478 -0.386 -38.767 1.00 78.69 96 ALA A O 1
ATOM 688 N N . ARG A 1 97 ? 20.617 0.793 -38.330 1.00 75.88 97 ARG A N 1
ATOM 689 C CA . ARG A 1 97 ? 21.302 1.887 -37.627 1.00 75.88 97 ARG A CA 1
ATOM 690 C C . ARG A 1 97 ? 21.749 1.459 -36.233 1.00 75.88 97 ARG A C 1
ATOM 692 O O . ARG A 1 97 ? 22.847 1.838 -35.809 1.00 75.88 97 ARG A O 1
ATOM 699 N N . GLU A 1 98 ? 20.900 0.721 -35.527 1.00 71.81 98 GLU A N 1
ATOM 700 C CA . GLU A 1 98 ? 21.206 0.206 -34.199 1.00 71.81 98 GLU A CA 1
ATOM 701 C C . GLU A 1 98 ? 22.231 -0.934 -34.283 1.00 71.81 98 GLU A C 1
ATOM 703 O O . GLU A 1 98 ? 23.205 -0.900 -33.550 1.00 71.81 98 GLU A O 1
ATOM 708 N N . ASP A 1 99 ? 22.172 -1.835 -35.262 1.00 70.81 99 ASP A N 1
ATOM 709 C CA . ASP A 1 99 ? 23.135 -2.941 -35.436 1.00 70.81 99 ASP A CA 1
ATOM 710 C C . ASP A 1 99 ? 24.593 -2.502 -35.716 1.00 70.81 99 ASP A C 1
ATOM 712 O O . ASP A 1 99 ? 25.528 -3.310 -35.708 1.00 70.81 99 ASP A O 1
ATOM 716 N N . GLY A 1 100 ? 24.821 -1.207 -35.948 1.00 68.25 100 GLY A N 1
ATOM 717 C CA . GLY A 1 100 ? 26.149 -0.612 -36.059 1.00 68.25 100 GLY A CA 1
ATOM 718 C C . GLY A 1 100 ? 26.895 -0.455 -34.722 1.00 68.25 100 GLY A C 1
ATOM 719 O O . GLY A 1 100 ? 26.526 -0.963 -33.665 1.00 68.25 100 GLY A O 1
ATOM 720 N N . LEU A 1 101 ? 27.977 0.335 -34.744 1.00 64.56 101 LEU A N 1
ATOM 721 C CA . LEU A 1 101 ? 28.819 0.600 -33.564 1.00 64.56 101 LEU A CA 1
ATOM 722 C C . LEU A 1 101 ? 28.021 1.164 -32.366 1.00 64.56 101 LEU A C 1
ATOM 724 O O . LEU A 1 101 ? 28.427 0.993 -31.219 1.00 64.56 101 LEU A O 1
ATOM 728 N N . ARG A 1 102 ? 26.894 1.842 -32.631 1.00 67.06 102 ARG A N 1
ATOM 729 C CA . ARG A 1 102 ? 26.011 2.404 -31.601 1.00 67.06 102 ARG A CA 1
ATOM 730 C C . ARG A 1 102 ? 25.246 1.329 -30.836 1.00 67.06 102 ARG A C 1
ATOM 732 O O . ARG A 1 102 ? 25.308 1.365 -29.612 1.00 67.06 102 ARG A O 1
ATOM 739 N N . GLY A 1 103 ? 24.606 0.359 -31.486 1.00 67.25 103 GLY A N 1
ATOM 740 C CA . GLY A 1 103 ? 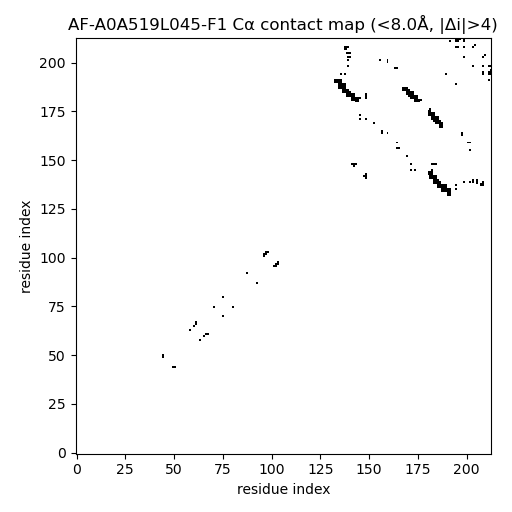23.910 -0.704 -30.756 1.00 67.25 103 GLY A CA 1
ATOM 741 C C . GLY A 1 103 ? 24.869 -1.647 -30.059 1.00 67.25 103 GLY A C 1
ATOM 742 O O . GLY A 1 103 ? 24.558 -2.080 -28.961 1.00 67.25 103 GLY A O 1
ATOM 743 N N . ALA A 1 104 ? 26.082 -1.872 -30.578 1.00 66.56 104 ALA A N 1
ATOM 744 C CA . ALA A 1 104 ? 27.106 -2.605 -29.825 1.00 66.56 104 ALA A CA 1
ATOM 745 C C . ALA A 1 104 ? 27.455 -1.911 -28.488 1.00 66.56 104 ALA A C 1
ATOM 747 O O . ALA A 1 104 ? 27.566 -2.567 -27.452 1.00 66.56 104 ALA A O 1
ATOM 748 N N . LEU A 1 105 ? 27.573 -0.577 -28.490 1.00 71.62 105 LEU A N 1
ATOM 749 C CA . LEU A 1 105 ? 27.810 0.216 -27.278 1.00 71.62 105 LEU A CA 1
ATOM 750 C C . LEU A 1 105 ? 26.584 0.255 -26.354 1.00 71.62 105 LEU A C 1
ATOM 752 O O . LEU A 1 105 ? 26.741 0.154 -25.139 1.00 71.62 105 LEU A O 1
ATOM 756 N N . VAL A 1 106 ? 25.374 0.372 -26.907 1.00 74.31 106 VAL A N 1
ATOM 757 C CA . VAL A 1 106 ? 24.122 0.341 -26.132 1.00 74.31 106 VAL A CA 1
ATOM 758 C C . VAL A 1 106 ? 23.924 -1.030 -25.488 1.00 74.31 106 VAL A C 1
ATOM 760 O O . VAL A 1 106 ? 23.646 -1.093 -24.298 1.00 74.31 106 VAL A O 1
ATOM 763 N N . GLN A 1 107 ? 24.140 -2.124 -26.217 1.00 69.44 107 GLN A N 1
ATOM 764 C CA . GLN A 1 107 ? 24.040 -3.487 -25.690 1.00 69.44 107 GLN A CA 1
ATOM 765 C C . GLN A 1 107 ? 25.079 -3.747 -24.596 1.00 69.44 107 GLN A C 1
ATOM 767 O O . GLN A 1 107 ? 24.738 -4.309 -23.558 1.00 69.44 107 GLN A O 1
ATOM 772 N N . ALA A 1 108 ? 26.320 -3.279 -24.766 1.00 69.31 108 ALA A N 1
ATOM 773 C CA . ALA A 1 108 ? 27.337 -3.363 -23.717 1.00 69.31 108 ALA A CA 1
ATOM 774 C C . ALA A 1 108 ? 26.941 -2.556 -22.465 1.00 69.31 108 ALA A C 1
ATOM 776 O O . ALA A 1 108 ? 27.067 -3.047 -21.344 1.00 69.31 108 ALA A O 1
ATOM 777 N N . ALA A 1 109 ? 26.403 -1.346 -22.644 1.00 75.19 109 ALA A N 1
ATOM 778 C CA . ALA A 1 109 ? 25.918 -0.521 -21.539 1.00 75.19 109 ALA A CA 1
ATOM 779 C C . ALA A 1 109 ? 24.698 -1.142 -20.833 1.00 75.19 109 ALA A C 1
ATOM 781 O O . ALA A 1 109 ? 24.610 -1.099 -19.606 1.00 75.19 109 ALA A O 1
ATOM 782 N N . VAL A 1 110 ? 23.772 -1.747 -21.584 1.00 77.75 110 VAL A N 1
ATOM 783 C CA . VAL A 1 110 ? 22.599 -2.451 -21.047 1.00 77.75 110 VAL A CA 1
ATOM 784 C C . VAL A 1 110 ? 23.021 -3.718 -20.309 1.00 77.75 110 VAL A C 1
ATOM 786 O O . VAL A 1 110 ? 22.530 -3.941 -19.209 1.00 77.75 110 VAL A O 1
ATOM 789 N N . ALA A 1 111 ? 23.955 -4.510 -20.840 1.00 76.62 111 ALA A N 1
ATOM 790 C CA . ALA A 1 111 ? 24.465 -5.708 -20.172 1.00 76.62 111 ALA A CA 1
ATOM 791 C C . ALA A 1 111 ? 25.132 -5.380 -18.824 1.00 76.62 111 ALA A C 1
ATOM 793 O O . ALA A 1 111 ? 24.904 -6.079 -17.837 1.00 76.62 111 ALA A O 1
ATOM 794 N N . GLU A 1 112 ? 25.878 -4.275 -18.757 1.00 76.06 112 GLU A N 1
ATOM 795 C CA . GLU A 1 112 ? 26.509 -3.787 -17.525 1.00 76.06 112 GLU A CA 1
ATOM 796 C C . GLU A 1 112 ? 25.487 -3.204 -16.525 1.00 76.06 112 GLU A C 1
ATOM 798 O O . GLU A 1 112 ? 25.624 -3.330 -15.304 1.00 76.06 112 GLU A O 1
ATOM 803 N N . ALA A 1 113 ? 24.429 -2.553 -17.020 1.00 77.56 113 ALA A N 1
ATOM 804 C CA . ALA A 1 113 ? 23.404 -1.929 -16.183 1.00 77.56 113 ALA A CA 1
ATOM 805 C C . ALA A 1 113 ? 22.305 -2.903 -15.717 1.00 77.56 113 ALA A C 1
ATOM 807 O O . ALA A 1 113 ? 21.744 -2.716 -14.633 1.00 77.56 113 ALA A O 1
ATOM 808 N N . ALA A 1 114 ? 22.014 -3.950 -16.493 1.00 81.31 114 ALA A N 1
ATOM 809 C CA . ALA A 1 114 ? 20.941 -4.914 -16.257 1.00 81.31 114 ALA A CA 1
ATOM 810 C C . ALA A 1 114 ? 20.941 -5.527 -14.844 1.00 81.31 114 ALA A C 1
ATOM 812 O O . ALA A 1 114 ? 19.894 -5.473 -14.194 1.00 81.31 114 ALA A O 1
ATOM 813 N N . PRO A 1 115 ? 22.059 -6.049 -14.297 1.00 82.50 115 PRO A N 1
ATOM 814 C CA . PRO A 1 115 ? 22.044 -6.641 -12.960 1.00 82.50 115 PRO A CA 1
ATOM 815 C C . PRO A 1 115 ? 21.750 -5.608 -11.864 1.00 82.50 115 PRO A C 1
ATOM 817 O O . PRO A 1 115 ? 21.013 -5.908 -10.924 1.00 82.50 115 PRO A O 1
ATOM 820 N N . ARG A 1 116 ? 22.244 -4.369 -11.996 1.00 84.25 116 ARG A N 1
ATOM 821 C CA . ARG A 1 116 ? 21.956 -3.291 -11.033 1.00 84.25 116 ARG A CA 1
ATOM 822 C C . ARG A 1 116 ? 20.503 -2.833 -11.108 1.00 84.25 116 ARG A C 1
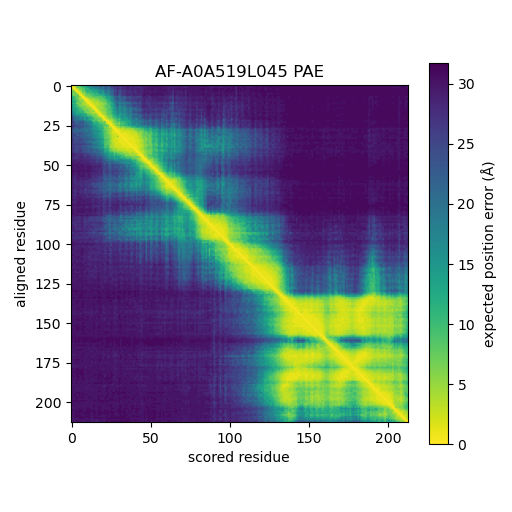ATOM 824 O O . ARG A 1 116 ? 19.881 -2.613 -10.072 1.00 84.25 116 ARG A O 1
ATOM 831 N N . MET A 1 117 ? 19.943 -2.732 -12.311 1.00 82.50 117 MET A N 1
ATOM 832 C CA . MET A 1 117 ? 18.531 -2.393 -12.500 1.00 82.50 117 MET A CA 1
ATOM 833 C C . MET A 1 117 ? 17.606 -3.508 -11.999 1.00 82.50 117 MET A C 1
ATOM 835 O O . MET A 1 117 ? 16.610 -3.216 -11.342 1.00 82.50 117 MET A O 1
ATOM 839 N N . ALA A 1 118 ? 17.961 -4.776 -12.224 1.00 83.44 118 ALA A N 1
ATOM 840 C CA . ALA A 1 118 ? 17.227 -5.923 -11.695 1.00 83.44 118 ALA A CA 1
ATOM 841 C C . ALA A 1 118 ? 17.245 -5.944 -10.159 1.00 83.44 118 ALA A C 1
ATOM 843 O O . ALA A 1 118 ? 16.199 -6.102 -9.533 1.00 83.44 118 ALA A O 1
ATOM 844 N N . GLN A 1 119 ? 18.402 -5.705 -9.533 1.00 83.50 119 GLN A N 1
ATOM 845 C CA . GLN A 1 119 ? 18.502 -5.593 -8.075 1.00 83.50 119 GLN A CA 1
ATOM 846 C C . GLN A 1 119 ? 17.693 -4.411 -7.528 1.00 83.50 119 GLN A C 1
ATOM 848 O O . GLN A 1 119 ? 16.983 -4.570 -6.537 1.00 83.50 119 GLN A O 1
ATOM 853 N N . ALA A 1 120 ? 17.740 -3.248 -8.185 1.00 83.25 120 ALA A N 1
ATOM 854 C CA . ALA A 1 120 ? 16.947 -2.084 -7.795 1.00 83.25 120 ALA A CA 1
ATOM 855 C C . ALA A 1 120 ? 15.436 -2.356 -7.905 1.00 83.25 120 ALA A C 1
ATOM 857 O O . ALA A 1 120 ? 14.681 -2.006 -6.998 1.00 83.25 120 ALA A O 1
ATOM 858 N N . ALA A 1 121 ? 14.994 -3.040 -8.964 1.00 85.81 121 ALA A N 1
ATOM 859 C CA . ALA A 1 121 ? 13.605 -3.458 -9.126 1.00 85.81 121 ALA A CA 1
ATOM 860 C C . ALA A 1 121 ? 13.177 -4.449 -8.030 1.00 85.81 121 ALA A C 1
ATOM 862 O O . ALA A 1 121 ? 12.118 -4.279 -7.425 1.00 85.81 121 ALA A O 1
ATOM 863 N N . VAL A 1 122 ? 14.016 -5.439 -7.705 1.00 85.69 122 VAL A N 1
ATOM 864 C CA . VAL A 1 122 ? 13.760 -6.389 -6.609 1.00 85.69 122 VAL A CA 1
ATOM 865 C C . VAL A 1 122 ? 13.667 -5.667 -5.261 1.00 85.69 122 VAL A C 1
ATOM 867 O O . VAL A 1 122 ? 12.747 -5.936 -4.491 1.00 85.69 122 VAL A O 1
ATOM 870 N N . GLN A 1 123 ? 14.557 -4.711 -4.983 1.00 81.94 123 GLN A N 1
ATOM 871 C CA . GLN A 1 123 ? 14.509 -3.907 -3.757 1.00 81.94 123 GLN A CA 1
ATOM 872 C C . GLN A 1 123 ? 13.243 -3.047 -3.683 1.00 81.94 123 GLN A C 1
ATOM 874 O O . GLN A 1 123 ? 12.599 -3.000 -2.638 1.00 81.94 123 GLN A O 1
ATOM 879 N N . GLN A 1 124 ? 12.831 -2.418 -4.786 1.00 76.06 124 GLN A N 1
ATOM 880 C CA . GLN A 1 124 ? 11.580 -1.657 -4.830 1.00 76.06 124 GLN A CA 1
ATOM 881 C C . GLN A 1 124 ? 10.354 -2.540 -4.578 1.00 76.06 124 GLN A C 1
ATOM 883 O O . GLN A 1 124 ? 9.456 -2.145 -3.831 1.00 76.06 124 GLN A O 1
ATOM 888 N N . VAL A 1 125 ? 10.318 -3.746 -5.151 1.00 78.69 125 VAL A N 1
ATOM 889 C CA . VAL A 1 125 ? 9.244 -4.714 -4.892 1.00 78.69 125 VAL A CA 1
ATOM 890 C C . VAL A 1 125 ? 9.260 -5.161 -3.430 1.00 78.69 125 VAL A C 1
ATOM 892 O O . VAL A 1 125 ? 8.201 -5.171 -2.810 1.00 78.69 125 VAL A O 1
ATOM 895 N N . ALA A 1 126 ? 10.431 -5.447 -2.853 1.00 71.62 126 ALA A N 1
ATOM 896 C CA . ALA A 1 126 ? 10.577 -5.838 -1.450 1.00 71.62 126 ALA A CA 1
ATOM 897 C C . ALA A 1 126 ? 10.134 -4.734 -0.471 1.00 71.62 126 ALA A C 1
ATOM 899 O O . ALA A 1 126 ? 9.429 -5.001 0.500 1.00 71.62 126 ALA A O 1
ATOM 900 N N . VAL A 1 127 ? 10.482 -3.473 -0.743 1.00 69.94 127 VAL A N 1
ATOM 901 C CA . VAL A 1 127 ? 10.021 -2.321 0.050 1.00 69.94 127 VAL A CA 1
ATOM 902 C C . VAL A 1 127 ? 8.506 -2.155 -0.072 1.00 69.94 127 VAL A C 1
ATOM 904 O O . VAL A 1 127 ? 7.821 -1.878 0.916 1.00 69.94 127 VAL A O 1
ATOM 907 N N . ARG A 1 128 ? 7.947 -2.375 -1.267 1.00 65.75 128 ARG A N 1
ATOM 908 C CA . ARG A 1 128 ? 6.502 -2.296 -1.497 1.00 65.75 128 ARG A CA 1
ATOM 909 C C . ARG A 1 128 ? 5.742 -3.432 -0.813 1.00 65.75 128 ARG A C 1
ATOM 911 O O . ARG A 1 128 ? 4.674 -3.172 -0.268 1.00 65.75 128 ARG A O 1
ATOM 918 N N . THR A 1 129 ? 6.271 -4.655 -0.788 1.00 61.78 129 THR A N 1
ATOM 919 C CA . THR A 1 129 ? 5.650 -5.785 -0.076 1.00 61.78 129 THR A CA 1
ATOM 920 C C . THR A 1 129 ? 5.761 -5.645 1.440 1.00 61.78 129 THR A C 1
ATOM 922 O O . THR A 1 129 ? 4.773 -5.886 2.127 1.00 61.78 129 THR A O 1
ATOM 925 N N . GLN A 1 130 ? 6.882 -5.146 1.971 1.00 59.78 130 GLN A N 1
ATOM 926 C CA . GLN A 1 130 ? 7.004 -4.796 3.396 1.00 59.78 130 GLN A CA 1
ATOM 927 C C . GLN A 1 130 ? 6.055 -3.659 3.804 1.00 59.78 130 GLN A C 1
ATOM 929 O O . GLN A 1 130 ? 5.510 -3.657 4.907 1.00 59.78 130 GLN A O 1
ATOM 934 N N . SER A 1 131 ? 5.792 -2.712 2.902 1.00 56.94 131 SER A N 1
ATOM 935 C CA . SER A 1 131 ? 4.815 -1.638 3.132 1.00 56.94 131 SER A CA 1
ATOM 936 C C . SER A 1 131 ? 3.363 -2.104 2.961 1.00 56.94 131 SER A C 1
ATOM 938 O O . SER A 1 131 ? 2.444 -1.459 3.460 1.00 56.94 131 SER A O 1
ATOM 940 N N . ALA A 1 132 ? 3.145 -3.239 2.290 1.00 61.72 132 ALA A N 1
ATOM 941 C CA . ALA A 1 132 ? 1.834 -3.836 2.052 1.00 61.72 132 ALA A CA 1
ATOM 942 C C . ALA A 1 132 ? 1.427 -4.856 3.128 1.00 61.72 132 ALA A C 1
ATOM 944 O O . ALA A 1 132 ? 0.547 -5.684 2.879 1.00 61.72 132 ALA A O 1
ATOM 945 N N . VAL A 1 133 ? 2.024 -4.804 4.326 1.00 66.62 133 VAL A N 1
ATOM 946 C CA . VAL A 1 133 ? 1.498 -5.537 5.484 1.00 66.62 133 VAL A CA 1
ATOM 947 C C . VAL A 1 133 ? 0.059 -5.078 5.696 1.00 66.62 133 VAL A C 1
ATOM 949 O O . VAL A 1 133 ? -0.197 -3.961 6.150 1.00 66.62 133 VAL A O 1
ATOM 952 N N . ARG A 1 134 ? -0.897 -5.936 5.326 1.00 74.81 134 ARG A N 1
ATOM 953 C CA . ARG A 1 134 ? -2.322 -5.656 5.487 1.00 74.81 134 ARG A CA 1
ATOM 954 C C . ARG A 1 134 ? -2.599 -5.488 6.972 1.00 74.81 134 ARG A C 1
ATOM 956 O O . ARG A 1 134 ? -2.357 -6.404 7.761 1.00 74.81 134 ARG A O 1
ATOM 963 N N . ARG A 1 135 ? -3.082 -4.305 7.348 1.00 81.06 135 ARG A N 1
ATOM 964 C CA . ARG A 1 135 ? -3.470 -4.012 8.724 1.00 81.06 135 ARG A CA 1
ATOM 965 C C . ARG A 1 135 ? -4.981 -4.019 8.863 1.00 81.06 135 ARG A C 1
ATOM 967 O O . ARG A 1 135 ? -5.688 -3.575 7.964 1.00 81.06 135 ARG A O 1
ATOM 974 N N . THR A 1 136 ? -5.459 -4.508 9.996 1.00 81.75 136 THR A N 1
ATOM 975 C CA . THR A 1 136 ? -6.884 -4.582 10.313 1.00 81.75 136 THR A CA 1
ATOM 976 C C . THR A 1 136 ? -7.151 -4.066 11.718 1.00 81.75 136 THR A C 1
ATOM 978 O O . THR A 1 136 ? -6.279 -4.103 12.588 1.00 81.75 136 THR A O 1
ATOM 981 N N . THR A 1 137 ? -8.369 -3.589 11.941 1.00 86.62 137 THR A N 1
ATOM 982 C CA . THR A 1 137 ? -8.881 -3.285 13.276 1.00 86.62 137 THR A CA 1
ATOM 983 C C . THR A 1 137 ? -9.604 -4.512 13.815 1.00 86.62 137 THR A C 1
ATOM 985 O O . THR A 1 137 ? -10.424 -5.096 13.111 1.00 86.62 137 THR A O 1
ATOM 988 N N . ILE A 1 138 ? -9.299 -4.884 15.055 1.00 84.50 138 ILE A N 1
ATOM 989 C CA . ILE A 1 138 ? -9.853 -6.023 15.788 1.00 84.50 138 ILE A CA 1
ATOM 990 C C . ILE A 1 138 ? -10.935 -5.544 16.743 1.00 84.50 138 ILE A C 1
ATOM 992 O O . ILE A 1 138 ? -10.698 -4.595 17.482 1.00 84.50 138 ILE A O 1
ATOM 996 N N . GLN A 1 139 ? -12.088 -6.212 16.787 1.00 88.44 139 GLN A N 1
ATOM 997 C CA . GLN A 1 139 ? -13.051 -6.033 17.876 1.00 88.44 139 GLN A CA 1
ATOM 998 C C . GLN A 1 139 ? -12.747 -7.040 18.988 1.00 88.44 139 GLN A C 1
ATOM 1000 O O . GLN A 1 139 ? -12.832 -8.242 18.766 1.00 88.44 139 GLN A O 1
ATOM 1005 N N . LEU A 1 140 ? -12.405 -6.545 20.179 1.00 84.75 140 LEU A N 1
ATOM 1006 C CA . LEU A 1 140 ? -12.127 -7.385 21.349 1.00 84.75 140 LEU A CA 1
ATOM 1007 C C . LEU A 1 140 ? -13.400 -7.761 22.116 1.00 84.75 140 LEU A C 1
ATOM 1009 O O . LEU A 1 140 ? -13.406 -8.723 22.870 1.00 84.75 140 LEU A O 1
ATOM 1013 N N . GLY A 1 141 ? -14.478 -6.993 21.959 1.00 87.12 141 GLY A N 1
ATOM 1014 C CA . GLY A 1 141 ? -15.757 -7.313 22.584 1.00 87.12 141 GLY A CA 1
ATOM 1015 C C . GLY A 1 141 ? -16.782 -6.193 22.474 1.00 87.12 141 GLY A C 1
ATOM 1016 O O . GLY A 1 141 ? -16.492 -5.100 21.976 1.00 87.12 141 GLY A O 1
ATOM 1017 N N . ALA A 1 142 ? -17.987 -6.476 22.963 1.00 91.38 142 ALA A N 1
ATOM 1018 C CA . ALA A 1 142 ? -19.082 -5.524 23.089 1.00 91.38 142 ALA A CA 1
ATOM 1019 C C . ALA A 1 142 ? -19.578 -5.499 24.540 1.00 91.38 142 ALA A C 1
ATOM 1021 O O . ALA A 1 142 ? -19.937 -6.533 25.099 1.00 91.38 142 ALA A O 1
ATOM 1022 N N . TYR A 1 143 ? -19.597 -4.312 25.137 1.00 92.75 143 TYR A N 1
ATOM 1023 C CA . TYR A 1 143 ? -19.914 -4.090 26.547 1.00 92.75 143 TYR A CA 1
ATOM 1024 C C . TYR A 1 143 ? -21.219 -3.310 26.690 1.00 92.75 143 TYR A C 1
ATOM 1026 O O . TYR A 1 143 ? -21.648 -2.631 25.762 1.00 92.75 143 TYR A O 1
ATOM 1034 N N . SER A 1 144 ? -21.858 -3.386 27.855 1.00 91.31 144 SER A N 1
ATOM 1035 C CA . SER A 1 144 ? -23.119 -2.685 28.130 1.00 91.31 144 SER A CA 1
ATOM 1036 C C . SER A 1 144 ? -22.972 -1.167 28.274 1.00 91.31 144 SER A C 1
ATOM 1038 O O . SER A 1 144 ? -23.971 -0.460 28.194 1.00 91.31 144 SER A O 1
ATOM 1040 N N . SER A 1 145 ? -21.757 -0.660 28.501 1.00 93.12 145 SER A N 1
ATOM 1041 C CA . SER A 1 145 ? -21.471 0.773 28.604 1.00 93.12 145 SER A CA 1
ATOM 1042 C C . SER A 1 145 ? -20.018 1.094 28.235 1.00 93.12 145 SER A C 1
ATOM 1044 O O . SER A 1 145 ? -19.184 0.194 28.075 1.00 93.12 145 SER A O 1
ATOM 1046 N N . ALA A 1 146 ? -19.707 2.386 28.093 1.00 93.44 146 ALA A N 1
ATOM 1047 C CA . ALA A 1 146 ? -18.347 2.855 27.838 1.00 93.44 146 ALA A CA 1
ATOM 1048 C C . ALA A 1 146 ? -17.407 2.582 29.024 1.00 93.44 146 ALA A C 1
ATOM 1050 O O . ALA A 1 146 ? -16.278 2.137 28.827 1.00 93.44 146 ALA A O 1
ATOM 1051 N N . GLU A 1 147 ? -17.894 2.752 30.251 1.00 94.69 147 GLU A N 1
ATOM 1052 C CA . GLU A 1 147 ? -17.143 2.517 31.486 1.00 94.69 147 GLU A CA 1
ATOM 1053 C C . GLU A 1 147 ? -16.787 1.035 31.635 1.00 94.69 147 GLU A C 1
ATOM 1055 O O . GLU A 1 147 ? -15.649 0.693 31.959 1.00 94.69 147 GLU A O 1
ATOM 1060 N N . ALA A 1 148 ? -17.735 0.139 31.333 1.00 92.00 148 ALA A N 1
ATOM 1061 C CA . ALA A 1 148 ? -17.495 -1.301 31.346 1.00 92.00 148 ALA A CA 1
ATOM 1062 C C . ALA A 1 148 ? -16.416 -1.702 30.324 1.00 92.00 148 ALA A C 1
ATOM 1064 O O . ALA A 1 148 ? -15.509 -2.471 30.651 1.00 92.00 148 ALA A O 1
ATOM 1065 N N . ALA A 1 149 ? -16.468 -1.130 29.116 1.00 92.50 149 ALA A N 1
ATOM 1066 C CA . ALA A 1 149 ? -15.456 -1.358 28.087 1.00 92.50 149 ALA A CA 1
ATOM 1067 C C . ALA A 1 149 ? -14.072 -0.839 28.510 1.00 92.50 149 ALA A C 1
ATOM 1069 O O . ALA A 1 149 ? -13.061 -1.508 28.285 1.00 92.50 149 ALA A O 1
ATOM 1070 N N . GLN A 1 150 ? -14.013 0.336 29.140 1.00 93.56 150 GLN A N 1
ATOM 1071 C CA . GLN A 1 150 ? -12.763 0.923 29.613 1.00 93.56 150 GLN A CA 1
ATOM 1072 C C . GLN A 1 150 ? -12.140 0.092 30.737 1.00 93.56 150 GLN A C 1
ATOM 1074 O O . GLN A 1 150 ? -10.945 -0.206 30.681 1.00 93.56 150 GLN A O 1
ATOM 1079 N N . THR A 1 151 ? -12.934 -0.345 31.717 1.00 93.06 151 THR A N 1
ATOM 1080 C CA . THR A 1 151 ? -12.461 -1.238 32.782 1.00 93.06 151 THR A CA 1
ATOM 1081 C C . THR A 1 151 ? -11.904 -2.530 32.196 1.00 93.06 151 THR A C 1
ATOM 1083 O O . THR A 1 151 ? -10.773 -2.896 32.522 1.00 93.06 151 THR A O 1
ATOM 1086 N N . ALA A 1 152 ? -12.632 -3.168 31.274 1.00 88.38 152 ALA A N 1
ATOM 1087 C CA . ALA A 1 152 ? -12.179 -4.386 30.609 1.00 88.38 152 ALA A CA 1
ATOM 1088 C C . ALA A 1 152 ? -10.846 -4.190 29.869 1.00 88.38 152 ALA A C 1
ATOM 1090 O O . ALA A 1 152 ? -9.937 -5.005 30.019 1.00 88.38 152 ALA A O 1
ATOM 1091 N N . TRP A 1 153 ? -10.679 -3.071 29.155 1.00 89.00 153 TRP A N 1
ATOM 1092 C CA . TRP A 1 153 ? -9.408 -2.724 28.515 1.00 89.00 153 TRP A CA 1
ATOM 1093 C C . TRP A 1 153 ? -8.263 -2.563 29.524 1.00 89.00 153 TRP A C 1
ATOM 1095 O O . TRP A 1 153 ? -7.173 -3.097 29.315 1.00 89.00 153 TRP A O 1
ATOM 1105 N N . THR A 1 154 ? -8.491 -1.861 30.641 1.00 89.44 154 THR A N 1
ATOM 1106 C CA . THR A 1 154 ? -7.442 -1.688 31.661 1.00 89.44 154 THR A CA 1
ATOM 1107 C C . THR A 1 154 ? -7.037 -3.008 32.308 1.00 89.44 154 THR A C 1
ATOM 1109 O O . THR A 1 154 ? -5.855 -3.219 32.566 1.00 89.44 154 THR A O 1
ATOM 1112 N N . THR A 1 155 ? -7.992 -3.908 32.543 1.00 86.50 155 THR A N 1
ATOM 1113 C CA . THR A 1 155 ? -7.725 -5.246 33.074 1.00 86.50 155 THR A CA 1
ATOM 1114 C C . THR A 1 155 ? -6.946 -6.080 32.064 1.00 86.50 155 THR A C 1
ATOM 1116 O O . THR A 1 155 ? -5.894 -6.608 32.414 1.00 86.50 155 THR A O 1
ATOM 1119 N N . ALA A 1 156 ? -7.368 -6.105 30.795 1.00 81.19 156 ALA A N 1
ATOM 1120 C CA . ALA A 1 156 ? -6.659 -6.818 29.732 1.00 81.19 156 ALA A CA 1
ATOM 1121 C C . ALA A 1 156 ? -5.199 -6.353 29.592 1.00 81.19 156 ALA A C 1
ATOM 1123 O O . ALA A 1 156 ? -4.298 -7.180 29.490 1.00 81.19 156 ALA A O 1
ATOM 1124 N N . ARG A 1 157 ? -4.936 -5.041 29.677 1.00 83.69 157 ARG A N 1
ATOM 1125 C CA . ARG A 1 157 ? -3.569 -4.489 29.640 1.00 83.69 157 ARG A CA 1
ATOM 1126 C C . ARG A 1 157 ? -2.682 -4.918 30.809 1.00 83.69 157 ARG A C 1
ATOM 1128 O O . ARG A 1 157 ? -1.467 -4.934 30.646 1.00 83.69 157 ARG A O 1
ATOM 1135 N N . ARG A 1 158 ? -3.262 -5.209 31.977 1.00 81.19 158 ARG A N 1
ATOM 1136 C CA . ARG A 1 158 ? -2.518 -5.682 33.156 1.00 81.19 158 ARG A CA 1
ATOM 1137 C C . ARG A 1 158 ? -2.272 -7.187 33.104 1.00 81.19 158 ARG A C 1
ATOM 1139 O O . ARG A 1 158 ? -1.210 -7.631 33.520 1.00 81.19 158 ARG A O 1
ATOM 1146 N N . SER A 1 159 ? -3.248 -7.948 32.609 1.00 73.50 159 SER A N 1
ATOM 1147 C CA . SER A 1 159 ? -3.171 -9.410 32.522 1.00 73.50 159 SER A CA 1
ATOM 1148 C C . SER A 1 159 ? -2.304 -9.894 31.359 1.00 73.50 159 SER A C 1
ATOM 1150 O O . SER A 1 159 ? -1.705 -10.963 31.444 1.00 73.50 159 SER A O 1
ATOM 1152 N N . PHE A 1 160 ? -2.186 -9.112 30.282 1.00 68.38 160 PHE A N 1
ATOM 1153 C CA . PHE A 1 160 ? -1.242 -9.405 29.209 1.00 68.38 160 PHE A CA 1
ATOM 1154 C C . PHE A 1 160 ? 0.199 -9.135 29.637 1.00 68.38 160 PHE A C 1
ATOM 1156 O O . PHE A 1 160 ? 0.608 -7.991 29.819 1.00 68.38 160 PHE A O 1
ATOM 1163 N N . SER A 1 161 ? 1.021 -10.179 29.642 1.00 58.12 161 SER A N 1
ATOM 1164 C CA . SER A 1 161 ? 2.481 -10.084 29.765 1.00 58.12 161 SER A CA 1
ATOM 1165 C C . SER A 1 161 ? 3.184 -9.587 28.486 1.00 58.12 161 SER A C 1
ATOM 1167 O O . SER A 1 161 ? 4.410 -9.522 28.431 1.00 58.12 161 SER A O 1
ATOM 1169 N N . GLY A 1 162 ? 2.437 -9.225 27.438 1.00 53.16 162 GLY A N 1
ATOM 1170 C CA . GLY A 1 162 ? 2.982 -8.870 26.129 1.00 53.16 162 GLY A CA 1
ATOM 1171 C C . GLY A 1 162 ? 2.968 -7.370 25.848 1.00 53.16 162 GLY A C 1
ATOM 1172 O O . GLY A 1 162 ? 1.912 -6.739 25.839 1.00 53.16 162 GLY A O 1
ATOM 1173 N N . ALA A 1 163 ? 4.123 -6.825 25.458 1.00 56.41 163 ALA A N 1
ATOM 1174 C CA . ALA A 1 163 ? 4.290 -5.489 24.873 1.00 56.41 163 ALA A CA 1
ATOM 1175 C C . ALA A 1 163 ? 3.324 -5.168 23.701 1.00 56.41 163 ALA A C 1
ATOM 1177 O O . ALA A 1 163 ? 3.187 -4.009 23.317 1.00 56.41 163 ALA A O 1
ATOM 1178 N N . ALA A 1 164 ? 2.626 -6.178 23.170 1.00 65.88 164 ALA A N 1
ATOM 1179 C CA . ALA A 1 164 ? 1.699 -6.100 22.048 1.00 65.88 164 ALA A CA 1
ATOM 1180 C C . ALA A 1 164 ? 0.441 -5.249 22.297 1.00 65.88 164 ALA A C 1
ATOM 1182 O O . ALA A 1 164 ? 0.009 -4.581 21.369 1.00 65.88 164 ALA A O 1
ATOM 1183 N N . LEU A 1 165 ? -0.153 -5.239 23.502 1.00 69.81 165 LEU A N 1
ATOM 1184 C CA . LEU A 1 165 ? -1.324 -4.381 23.782 1.00 69.81 165 LEU A CA 1
ATOM 1185 C C . LEU A 1 165 ? -0.943 -2.967 24.233 1.00 69.81 165 LEU A C 1
ATOM 1187 O O . LEU A 1 165 ? -1.732 -2.040 24.080 1.00 69.81 165 LEU A O 1
ATOM 1191 N N . ASN A 1 166 ? 0.256 -2.784 24.791 1.00 72.38 166 ASN A N 1
ATOM 1192 C CA . ASN A 1 166 ? 0.683 -1.493 25.340 1.00 72.38 166 ASN A CA 1
ATOM 1193 C C . ASN A 1 166 ? 0.956 -0.434 24.269 1.00 72.38 166 ASN A C 1
ATOM 1195 O O . ASN A 1 166 ? 0.876 0.755 24.566 1.00 72.38 166 ASN A O 1
ATOM 1199 N N . SER A 1 167 ? 1.251 -0.860 23.043 1.00 77.75 167 SER A N 1
ATOM 1200 C CA . SER A 1 167 ? 1.410 0.013 21.878 1.00 77.75 167 SER A CA 1
ATOM 1201 C C . SER A 1 167 ? 0.107 0.242 21.105 1.00 77.75 167 SER A C 1
ATOM 1203 O O . SER A 1 167 ? 0.115 0.965 20.110 1.00 77.75 167 SER A O 1
ATOM 1205 N N . LEU A 1 168 ? -1.008 -0.359 21.537 1.00 82.62 168 LEU A N 1
ATOM 1206 C CA . LEU A 1 168 ? -2.297 -0.250 20.862 1.00 82.62 168 LEU A CA 1
ATOM 1207 C C . LEU A 1 168 ? -3.224 0.714 21.595 1.00 82.62 168 LEU A C 1
ATOM 1209 O O . LEU A 1 168 ? -3.326 0.713 22.822 1.00 82.62 168 LEU A O 1
ATOM 1213 N N . SER A 1 169 ? -3.944 1.511 20.811 1.00 87.31 169 SER A N 1
ATOM 1214 C CA . SER A 1 169 ? -4.960 2.428 21.318 1.00 87.31 169 SER A CA 1
ATOM 1215 C C . SER A 1 169 ? -6.348 1.800 21.178 1.00 87.31 169 SER A C 1
ATOM 1217 O O . SER A 1 169 ? -6.699 1.348 20.082 1.00 87.31 169 SER A O 1
ATOM 1219 N N . PRO A 1 170 ? -7.155 1.767 22.252 1.00 91.12 170 PRO A N 1
ATOM 1220 C CA . PRO A 1 170 ? -8.536 1.324 22.163 1.00 91.12 170 PRO A CA 1
ATOM 1221 C C . PRO A 1 170 ? -9.394 2.389 21.472 1.00 91.12 170 PRO A C 1
ATOM 1223 O O . PRO A 1 170 ? -9.207 3.589 21.663 1.00 91.12 170 PRO A O 1
ATOM 1226 N N . THR A 1 171 ? -10.379 1.943 20.706 1.00 94.31 171 THR A N 1
ATOM 1227 C CA . THR A 1 171 ? -11.481 2.762 20.197 1.00 94.31 171 THR A CA 1
ATOM 1228 C C . THR A 1 171 ? -12.779 2.228 20.785 1.00 94.31 171 THR A C 1
ATOM 1230 O O . THR A 1 171 ? -13.057 1.032 20.679 1.00 94.31 171 THR A O 1
ATOM 1233 N N . PHE A 1 172 ? -13.561 3.107 21.407 1.00 94.50 172 PHE A N 1
ATOM 1234 C CA . PHE A 1 172 ? -14.859 2.785 21.994 1.00 94.50 172 PHE A CA 1
ATOM 1235 C C . PHE A 1 172 ? -15.959 3.334 21.090 1.00 94.50 172 PHE A C 1
ATOM 1237 O O . PHE A 1 172 ? -16.118 4.544 20.963 1.00 94.50 172 PHE A O 1
ATOM 1244 N N . GLU A 1 173 ? -16.699 2.445 20.440 1.00 95.06 173 GLU A N 1
ATOM 1245 C CA . GLU A 1 173 ? -17.751 2.820 19.499 1.00 95.06 173 GLU A CA 1
ATOM 1246 C C . GLU A 1 173 ? -19.118 2.467 20.082 1.00 95.06 173 GLU A C 1
ATOM 1248 O O . GLU A 1 173 ? -19.422 1.293 20.304 1.00 95.06 173 GLU A O 1
ATOM 1253 N N . ALA A 1 174 ? -19.942 3.485 20.330 1.00 95.56 174 ALA A N 1
ATOM 1254 C CA . ALA A 1 174 ? -21.323 3.293 20.749 1.00 95.56 174 ALA A CA 1
ATOM 1255 C C . ALA A 1 174 ? -22.159 2.787 19.567 1.00 95.56 174 ALA A C 1
ATOM 1257 O O . ALA A 1 174 ? -22.187 3.396 18.500 1.00 95.56 174 ALA A O 1
ATOM 1258 N N . VAL A 1 175 ? -22.857 1.673 19.763 1.00 94.31 175 VAL A N 1
ATOM 1259 C CA . VAL A 1 175 ? -23.694 1.037 18.747 1.00 94.31 175 VAL A CA 1
ATOM 1260 C C . VAL A 1 175 ? -25.019 0.593 19.346 1.00 94.31 175 VAL A C 1
ATOM 1262 O O . VAL A 1 175 ? -25.103 0.215 20.512 1.00 94.31 175 VAL A O 1
ATOM 1265 N N . THR A 1 176 ? -26.064 0.585 18.524 1.00 93.75 176 THR A N 1
ATOM 1266 C CA . THR A 1 176 ? -27.354 -0.003 18.893 1.00 93.75 176 THR A CA 1
ATOM 1267 C C . THR A 1 176 ? -27.574 -1.250 18.054 1.00 93.75 176 THR A C 1
ATOM 1269 O O . THR A 1 176 ? -27.578 -1.179 16.828 1.00 93.75 176 THR A O 1
ATOM 1272 N N . VAL A 1 177 ? -27.732 -2.402 18.701 1.00 89.75 177 VAL A N 1
ATOM 1273 C CA . VAL A 1 177 ? -27.954 -3.692 18.035 1.00 89.75 177 VAL A CA 1
ATOM 1274 C C . VAL A 1 177 ? -29.237 -4.288 18.592 1.00 89.75 177 VAL A C 1
ATOM 1276 O O . VAL A 1 177 ? -29.332 -4.518 19.795 1.00 89.75 177 VAL A O 1
ATOM 1279 N N . ASN A 1 178 ? -30.232 -4.521 17.733 1.00 90.94 178 ASN A N 1
ATOM 1280 C CA . ASN A 1 178 ? -31.540 -5.060 18.128 1.00 90.94 178 ASN A CA 1
ATOM 1281 C C . ASN A 1 178 ? -32.182 -4.283 19.300 1.00 90.94 178 ASN A C 1
ATOM 1283 O O . ASN A 1 178 ? -32.676 -4.878 20.253 1.00 90.94 178 ASN A O 1
ATOM 1287 N N . GLY A 1 179 ? -32.097 -2.947 19.271 1.00 92.19 179 GLY A N 1
ATOM 1288 C CA . GLY A 1 179 ? -32.638 -2.071 20.321 1.00 92.19 179 GLY A CA 1
ATOM 1289 C C . GLY A 1 179 ? -31.820 -2.005 21.617 1.00 92.19 179 GLY A C 1
ATOM 1290 O O . GLY A 1 179 ? -32.209 -1.296 22.539 1.00 92.19 179 GLY A O 1
ATOM 1291 N N . ARG A 1 180 ? -30.680 -2.703 21.710 1.00 91.06 180 ARG A N 1
ATOM 1292 C CA . ARG A 1 180 ? -29.774 -2.643 22.866 1.00 91.06 180 ARG A CA 1
ATOM 1293 C C . ARG A 1 180 ? -28.596 -1.724 22.571 1.00 91.06 180 ARG A C 1
ATOM 1295 O O . ARG A 1 180 ? -27.907 -1.918 21.570 1.00 91.06 180 ARG A O 1
ATOM 1302 N N . HIS A 1 181 ? -28.345 -0.765 23.457 1.00 93.94 181 HIS A N 1
ATOM 1303 C CA . HIS A 1 181 ? -27.143 0.064 23.412 1.00 93.94 181 HIS A CA 1
ATOM 1304 C C . HIS A 1 181 ? -25.947 -0.726 23.941 1.00 93.94 181 HIS A C 1
ATOM 1306 O O . HIS A 1 181 ? -26.009 -1.312 25.021 1.00 93.94 181 HIS A O 1
ATOM 1312 N N . LEU A 1 182 ? -24.877 -0.768 23.154 1.00 94.44 182 LEU A N 1
ATOM 1313 C CA . LEU A 1 182 ? -23.632 -1.457 23.462 1.00 94.44 182 LEU A CA 1
ATOM 1314 C C . LEU A 1 182 ? -22.450 -0.568 23.071 1.00 94.44 182 LEU A C 1
ATOM 1316 O O . LEU A 1 182 ? -22.545 0.241 22.152 1.00 94.44 182 LEU A O 1
ATOM 1320 N N . THR A 1 183 ? -21.307 -0.784 23.706 1.00 95.75 183 THR A N 1
ATOM 1321 C CA . THR A 1 183 ? -20.035 -0.165 23.336 1.00 95.75 183 THR A CA 1
ATOM 1322 C C . THR A 1 183 ? -19.094 -1.233 22.803 1.00 95.75 183 THR A C 1
ATOM 1324 O O . THR A 1 183 ? -18.693 -2.140 23.534 1.00 95.75 183 THR A O 1
ATOM 1327 N N . ARG A 1 184 ? -18.724 -1.139 21.524 1.00 93.88 184 ARG A N 1
ATOM 1328 C CA . ARG A 1 184 ? -17.718 -2.008 20.903 1.00 93.88 184 ARG A CA 1
ATOM 1329 C C . ARG A 1 184 ? -16.325 -1.501 21.246 1.00 93.88 184 ARG A C 1
ATOM 1331 O O . ARG A 1 184 ? -16.002 -0.349 20.969 1.00 93.88 184 ARG A O 1
ATOM 1338 N N . LEU A 1 185 ? -15.501 -2.376 21.813 1.00 91.88 185 LEU A N 1
ATOM 1339 C CA . LEU A 1 185 ? -14.080 -2.132 22.032 1.00 91.88 185 LEU A CA 1
ATOM 1340 C C . LEU A 1 185 ? -13.296 -2.653 20.833 1.00 91.88 185 LEU A C 1
ATOM 1342 O O . LEU A 1 185 ? -13.289 -3.856 20.560 1.00 91.88 185 LEU A O 1
ATOM 1346 N N . LYS A 1 186 ? -12.618 -1.745 20.139 1.00 91.69 186 LYS A N 1
ATOM 1347 C CA . LYS A 1 186 ? -11.790 -2.047 18.975 1.00 91.69 186 LYS A CA 1
ATOM 1348 C C . LYS A 1 186 ? -10.331 -1.666 19.217 1.00 91.69 186 LYS A C 1
ATOM 1350 O O . LYS A 1 186 ? -10.066 -0.688 19.906 1.00 91.69 186 LYS A O 1
ATOM 1355 N N . VAL A 1 187 ? -9.391 -2.406 18.636 1.00 88.75 187 VAL A N 1
ATOM 1356 C CA . VAL A 1 187 ? -7.945 -2.129 18.692 1.00 88.75 187 VAL A CA 1
ATOM 1357 C C . VAL A 1 187 ? -7.304 -2.310 17.324 1.00 88.75 187 VAL A C 1
ATOM 1359 O O . VAL A 1 187 ? -7.693 -3.182 16.551 1.00 88.75 187 VAL A O 1
ATOM 1362 N N . GLY A 1 188 ? -6.312 -1.486 17.013 1.00 85.06 188 GLY A N 1
ATOM 1363 C CA . GLY A 1 188 ? -5.606 -1.519 15.736 1.00 85.06 188 GLY A CA 1
ATOM 1364 C C . GLY A 1 188 ? -5.367 -0.120 15.181 1.00 85.06 188 GLY A C 1
ATOM 1365 O O . GLY A 1 188 ? -5.686 0.864 15.849 1.00 85.06 188 GLY A O 1
ATOM 1366 N N . PRO A 1 189 ? -4.799 -0.009 13.973 1.00 84.00 189 PRO A N 1
ATOM 1367 C CA . PRO A 1 189 ? -4.567 -1.080 12.997 1.00 84.00 189 PRO A CA 1
ATOM 1368 C C . PRO A 1 189 ? -3.389 -2.010 13.358 1.00 84.00 189 PRO A C 1
ATOM 1370 O O . PRO A 1 189 ? -2.274 -1.539 13.562 1.00 84.00 189 PRO A O 1
ATOM 1373 N N . VAL A 1 190 ? -3.612 -3.332 13.382 1.00 82.50 190 VAL A N 1
ATOM 1374 C CA . VAL A 1 190 ? -2.561 -4.351 13.607 1.00 82.50 190 VAL A CA 1
ATOM 1375 C C . VAL A 1 190 ? -2.271 -5.175 12.348 1.00 82.50 190 VAL A C 1
ATOM 1377 O O . VAL A 1 190 ? -3.193 -5.393 11.559 1.00 82.50 190 VAL A O 1
ATOM 1380 N N . PRO A 1 191 ? -1.032 -5.665 12.141 1.00 82.75 191 PRO A N 1
ATOM 1381 C CA . PRO A 1 191 ? -0.727 -6.644 11.096 1.00 82.75 191 PRO A CA 1
ATOM 1382 C C . PRO A 1 191 ? -1.631 -7.877 11.193 1.00 82.75 191 PRO A C 1
ATOM 1384 O O . PRO A 1 191 ? -1.772 -8.445 12.278 1.00 82.75 191 PRO A O 1
ATOM 1387 N N . ILE A 1 192 ? -2.202 -8.322 10.069 1.00 77.94 192 ILE A N 1
ATOM 1388 C CA . ILE A 1 192 ? -3.115 -9.478 10.040 1.00 77.94 192 ILE A CA 1
ATOM 1389 C C . ILE A 1 192 ? -2.491 -10.745 10.649 1.00 77.94 192 ILE A C 1
ATOM 1391 O O . ILE A 1 192 ? -3.158 -11.466 11.380 1.00 77.94 192 ILE A O 1
ATOM 1395 N N . GLU A 1 193 ? -1.188 -10.947 10.457 1.00 76.19 193 GLU A N 1
ATOM 1396 C CA . GLU A 1 193 ? -0.444 -12.091 11.002 1.00 76.19 193 GLU A CA 1
ATOM 1397 C C . GLU A 1 193 ? -0.360 -12.079 12.536 1.00 76.19 193 GLU A C 1
ATOM 1399 O O . GLU A 1 193 ? -0.303 -13.122 13.181 1.00 76.19 193 GLU A O 1
ATOM 1404 N N . THR A 1 194 ? -0.414 -10.890 13.145 1.00 77.56 194 THR A N 1
ATOM 1405 C CA . THR A 1 194 ? -0.423 -10.729 14.608 1.00 77.56 194 THR A CA 1
ATOM 1406 C C . THR A 1 194 ? -1.829 -10.750 15.208 1.00 77.56 194 THR A C 1
ATOM 1408 O O . THR A 1 194 ? -1.970 -10.885 16.424 1.00 77.56 194 THR A O 1
ATOM 1411 N N . ALA A 1 195 ? -2.878 -10.652 14.382 1.00 78.62 195 ALA A N 1
ATOM 1412 C CA . ALA A 1 195 ? -4.254 -10.548 14.858 1.00 78.62 195 ALA A CA 1
ATOM 1413 C C . ALA A 1 195 ? -4.716 -11.812 15.600 1.00 78.62 195 ALA A C 1
ATOM 1415 O O . ALA A 1 195 ? -5.285 -11.708 16.686 1.00 78.62 195 ALA A O 1
ATOM 1416 N N . ALA A 1 196 ? -4.384 -12.995 15.072 1.00 77.25 196 ALA A N 1
ATOM 1417 C CA . ALA A 1 196 ? -4.669 -14.287 15.699 1.00 77.25 196 ALA A CA 1
ATOM 1418 C C . ALA A 1 196 ? -4.061 -14.400 17.106 1.00 77.25 196 ALA A C 1
ATOM 1420 O O . ALA A 1 196 ? -4.712 -14.827 18.060 1.00 77.25 196 ALA A O 1
ATOM 1421 N N . ALA A 1 197 ? -2.791 -14.001 17.239 1.00 77.44 197 ALA A N 1
ATOM 1422 C CA . ALA A 1 197 ? -2.066 -14.043 18.504 1.00 77.44 197 ALA A CA 1
ATOM 1423 C C . ALA A 1 197 ? -2.671 -13.075 19.527 1.00 77.44 197 ALA A C 1
ATOM 1425 O O . ALA A 1 197 ? -2.800 -13.432 20.698 1.00 77.44 197 ALA A O 1
ATOM 1426 N N . LEU A 1 198 ? -3.101 -11.891 19.077 1.00 76.62 198 LEU A N 1
ATOM 1427 C CA . LEU A 1 198 ? -3.783 -10.921 19.927 1.00 76.62 198 LEU A CA 1
ATOM 1428 C C . LEU A 1 198 ? -5.127 -11.454 20.433 1.00 76.62 198 LEU A C 1
ATOM 1430 O O . LEU A 1 198 ? -5.408 -11.357 21.622 1.00 76.62 198 LEU A O 1
ATOM 1434 N N . CYS A 1 199 ? -5.928 -12.053 19.550 1.00 78.25 199 CYS A N 1
ATOM 1435 C CA . CYS A 1 199 ? -7.213 -12.653 19.906 1.00 78.25 199 CYS A CA 1
ATOM 1436 C C . CYS A 1 199 ? -7.060 -13.796 20.919 1.00 78.25 199 CYS A C 1
ATOM 1438 O O . CYS A 1 199 ? -7.796 -13.835 21.903 1.00 78.25 199 CYS A O 1
ATOM 1440 N N . ARG A 1 200 ? -6.077 -14.690 20.718 1.00 76.38 200 ARG A N 1
ATOM 1441 C CA . ARG A 1 200 ? -5.790 -15.790 21.656 1.00 76.38 200 ARG A CA 1
ATOM 1442 C C . ARG A 1 200 ? -5.381 -15.279 23.026 1.00 76.38 200 ARG A C 1
ATOM 1444 O O . ARG A 1 200 ? -5.914 -15.732 24.028 1.00 76.38 200 ARG A O 1
ATOM 1451 N N . ALA A 1 201 ? -4.447 -14.336 23.068 1.00 71.00 201 ALA A N 1
ATOM 1452 C CA . ALA A 1 201 ? -3.950 -13.825 24.334 1.00 71.00 201 ALA A CA 1
ATOM 1453 C C . ALA A 1 201 ? -4.994 -12.955 25.065 1.00 71.00 201 ALA A C 1
ATOM 1455 O O . ALA A 1 201 ? -4.934 -12.830 26.282 1.00 71.00 201 ALA A O 1
ATOM 1456 N N . ALA A 1 202 ? -5.971 -12.393 24.340 1.00 71.12 202 ALA A N 1
ATOM 1457 C CA . ALA A 1 202 ? -7.100 -11.663 24.914 1.00 71.12 202 ALA A CA 1
ATOM 1458 C C . ALA A 1 202 ? -8.277 -12.550 25.310 1.00 71.12 202 ALA A C 1
ATOM 1460 O O . ALA A 1 202 ? -9.263 -12.020 25.814 1.00 71.12 202 ALA A O 1
ATOM 1461 N N . GLU A 1 203 ? -8.172 -13.866 25.093 1.00 71.94 203 GLU A N 1
ATOM 1462 C CA . GLU A 1 203 ? -9.219 -14.844 25.403 1.00 71.94 203 GLU A CA 1
ATOM 1463 C C . GLU A 1 203 ? -10.585 -14.440 24.814 1.00 71.94 203 GLU A C 1
ATOM 1465 O O . GLU A 1 203 ? -11.650 -14.712 25.367 1.00 71.94 203 GLU A O 1
ATOM 1470 N N . VAL A 1 204 ? -10.563 -13.762 23.660 1.00 72.06 204 VAL A N 1
ATOM 1471 C CA . VAL A 1 204 ? -11.765 -13.227 23.019 1.00 72.06 204 VAL A CA 1
ATOM 1472 C C . VAL A 1 204 ? -12.415 -14.315 22.173 1.00 72.06 204 VAL A C 1
ATOM 1474 O O . VAL A 1 204 ? -11.887 -14.712 21.136 1.00 72.06 204 VAL A O 1
ATOM 1477 N N . ALA A 1 205 ? -13.612 -14.742 22.575 1.00 60.09 205 ALA A N 1
ATOM 1478 C CA . ALA A 1 205 ? -14.433 -15.717 21.852 1.00 60.09 205 ALA A CA 1
ATOM 1479 C C . ALA A 1 205 ? -15.364 -15.084 20.789 1.00 60.09 205 ALA A C 1
ATOM 1481 O O . ALA A 1 205 ? -16.387 -15.662 20.424 1.00 60.09 205 ALA A O 1
ATOM 1482 N N . ASP A 1 206 ? -15.056 -13.874 20.311 1.00 66.56 206 ASP A N 1
ATOM 1483 C CA . ASP A 1 206 ? -15.865 -13.188 19.296 1.00 66.56 206 ASP A CA 1
ATOM 1484 C C . ASP A 1 206 ? -15.703 -13.880 17.918 1.00 66.56 206 ASP A C 1
ATOM 1486 O O . ASP A 1 206 ? -14.576 -14.223 17.535 1.00 66.56 206 ASP A O 1
ATOM 1490 N N . PRO A 1 207 ? -16.785 -14.065 17.129 1.00 65.12 207 PRO A N 1
ATOM 1491 C CA . PRO A 1 207 ? -16.723 -14.649 15.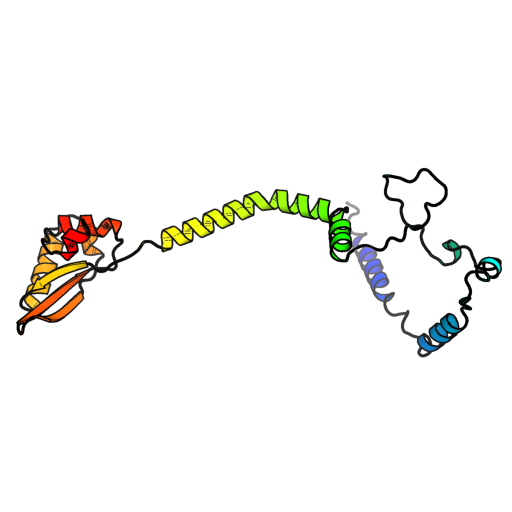785 1.00 65.12 207 PRO A CA 1
ATOM 1492 C C . PRO A 1 207 ? -15.716 -13.972 14.852 1.00 65.12 207 PRO A C 1
ATOM 1494 O O . PRO A 1 207 ? -15.210 -14.597 13.921 1.00 65.12 207 PRO A O 1
ATOM 1497 N N . TRP A 1 208 ? -15.423 -12.690 15.077 1.00 66.62 208 TRP A N 1
ATOM 1498 C CA . TRP A 1 208 ? -14.422 -11.961 14.311 1.00 66.62 208 TRP A CA 1
ATOM 1499 C C . TRP A 1 208 ? -12.994 -12.428 14.636 1.00 66.62 208 TRP A C 1
ATOM 1501 O O . TRP A 1 208 ? -12.194 -12.632 13.724 1.00 66.62 208 TRP A O 1
ATOM 1511 N N . CYS A 1 209 ? -12.703 -12.697 15.911 1.00 67.81 209 CYS A N 1
ATOM 1512 C CA . CYS A 1 209 ? -11.444 -13.304 16.338 1.00 67.81 209 CYS A CA 1
ATOM 1513 C C . CYS A 1 209 ? -11.313 -14.760 15.871 1.00 67.81 209 CYS A C 1
ATOM 1515 O O . CYS A 1 209 ? -10.223 -15.171 15.483 1.00 67.81 209 CYS A O 1
ATOM 1517 N N . ALA A 1 210 ? -12.417 -15.512 15.804 1.00 62.28 210 ALA A N 1
ATOM 1518 C CA . ALA A 1 210 ? -12.425 -16.863 15.237 1.00 62.28 210 ALA A CA 1
ATOM 1519 C C . ALA A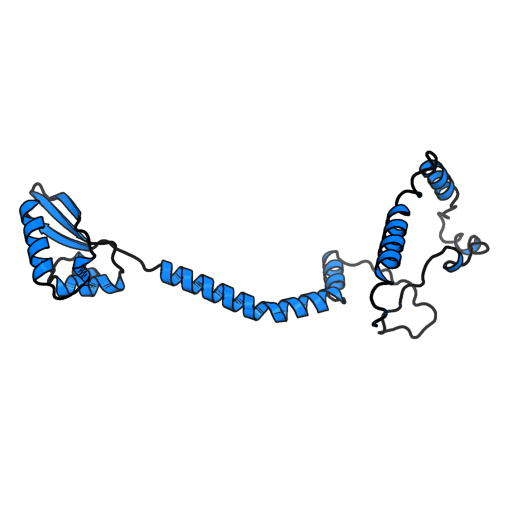 1 210 ? -12.092 -16.895 13.731 1.00 62.28 210 ALA A C 1
ATOM 1521 O O . ALA A 1 210 ? -11.523 -17.867 13.254 1.00 62.28 210 ALA A O 1
ATOM 1522 N N . ARG A 1 211 ? -12.420 -15.835 12.976 1.00 59.22 211 ARG A N 1
ATOM 1523 C CA . ARG A 1 211 ? -12.058 -15.697 11.548 1.00 59.22 211 ARG A CA 1
ATOM 1524 C C . ARG A 1 211 ? -10.616 -15.244 11.322 1.00 59.22 211 ARG A C 1
ATOM 1526 O O . ARG A 1 211 ? -10.120 -15.368 10.207 1.00 59.22 211 ARG A O 1
ATOM 1533 N N . ALA A 1 212 ? -9.993 -14.653 12.338 1.00 53.81 212 ALA A N 1
ATOM 1534 C CA . ALA A 1 212 ? -8.611 -14.194 12.294 1.00 53.81 212 ALA A CA 1
ATOM 1535 C C . ALA A 1 212 ? -7.610 -15.264 12.763 1.00 53.81 212 ALA A C 1
ATOM 1537 O O . ALA A 1 212 ? -6.412 -15.026 12.628 1.00 53.81 212 ALA A O 1
ATOM 1538 N N . ALA A 1 213 ? -8.087 -16.373 13.348 1.00 46.88 213 ALA A N 1
ATOM 1539 C CA . ALA A 1 213 ? -7.293 -17.457 13.929 1.00 46.88 213 ALA A CA 1
ATOM 1540 C C . ALA A 1 213 ? -6.905 -18.544 12.921 1.00 46.88 213 ALA A C 1
ATOM 1542 O O . ALA A 1 213 ? -7.697 -18.804 11.988 1.00 46.88 213 ALA A O 1
#

Sequence (213 aa):
MSPAAALRPAVLASLSLALGACGMVEGDPNRFQKFGEQVASLDIPMNPGEAGRVIGGMPDAAAGGLRAAIPTPRQSTGPRDALKVQVMDPHDLWDAREDGLRGALVQAAVAEAAPRMAQAAVQQVAVRTQSAVRRTTIQLGAYSSAEAAQTAWTTARRSFSGAALNSLSPTFEAVTVNGRHLTRLKVGPVPIETAAALCRAAEVADPWCARAA

Solvent-accessible surface area (backbone atoms only — not comparable to full-atom values): 13304 Å² total; per-residue (Å²): 138,79,90,76,79,78,63,66,67,61,58,58,57,55,56,59,59,64,70,65,66,83,65,75,85,73,82,59,92,56,52,67,58,55,49,49,55,56,58,72,66,56,84,72,67,92,46,86,85,53,56,77,71,66,74,78,72,70,76,56,58,63,80,72,68,50,75,79,80,81,79,66,95,84,74,86,84,66,86,74,79,71,88,82,85,78,93,68,56,76,64,60,52,52,49,60,56,36,74,35,78,58,32,56,51,49,50,53,51,45,65,68,41,45,64,59,51,51,50,51,51,51,49,53,51,52,53,51,53,67,70,58,62,58,60,43,72,44,67,68,47,75,26,79,35,67,67,57,37,50,51,51,50,57,50,51,61,68,72,44,92,51,76,75,59,78,79,48,55,80,42,80,43,83,44,73,58,96,89,40,66,31,16,36,36,30,40,51,76,37,48,52,86,54,44,26,58,51,28,60,75,63,71,36,86,44,74,68,34,62,71,48,92

Nearest PDB structures (foldseek):
  2nrq-assembly1_A  TM=5.875E-01  e=2.204E+00  Saccharolobus solfataricus
  8tal-assembly1_A  TM=3.490E-01  e=1.502E+00  Mus musculus
  1yz7-assembly1_A  TM=3.391E-01  e=2.505E+00  Pyrococcus abyssi
  8sun-assembly1_A  TM=2.833E-01  e=1.601E+00  Mus musculus
  8sur-assembly1_A  TM=3.456E-01  e=6.966E+00  Mus musculus

pLDDT: mean 72.15, std 14.1, range [40.38, 95.75]

Secondary structure (DSSP, 8-state):
--S-SSSHHHHHHHHHHHHGGGGTTS--TTHHHHHHHHHHT----SSTTTHHHHTTSPPPTTTTTPPPP---TT---SSS---------HHHHHHHHHTTHHHHHHHHHHHHHHHHHHHHHHHHHHHHHHHT--EEEEEEEEESSHHHHHHHHHHHHHH--SHHHHTPPEEEEEEEETTEEEEEEEEEEEEHHHHHHHHHHTT---HHHHHH-

Mean predicted aligned error: 21.7 Å

Foldseek 3Di:
DDPPPPPPVVVVVVVVVVVPPPPPVPPDPCVVVVVVVVVVPDDDPPDPVCVVVVVPDDPDVVVVVDDDDDDDPPDPPDDPDPPDDDDDDPVVVVVVVLPPPNVVVVVVVCVVCVVVVVVVVVVVVVVVVVVPQDFDKDWQDKAQDPVRLVVLLVVLVVQDPDPVSVPKDWDWDWDADPNGTITTTIIDRDRLLCLQVVNVSSVRPDVRNVVSD

Radius of gyration: 42.49 Å; Cα contacts (8 Å, |Δi|>4): 143; chains: 1; bounding box: 98×58×104 Å